Protein AF-0000000077107526 (afdb_homodimer)

Sequence (290 aa):
MGYEWFRAGHIICVVAWMAGMLMLPRLLVYRMEGRDNEGLVQTMDSAIIRLRKIILTPMLILTWVFGFSLAHLNWDFFSSQPWFWVKIVAVILLSGSHGYFIGLHKKEMAGTLSMSSKKLRLLNEVPFMLAIIAIIMVVVEPFSNMGYEWFRAGHIICVVAWMAGMLMLPRLLVYRMEGRDNEGLVQTMDSAIIRLRKIILTPMLILTWVFGFSLAHLNWDFFSSQPWFWVKIVAVILLSGSHGYFIGLHKKEMAGTLSMSSKKLRLLNEVPFMLAIIAIIMVVVEPFSN

Solvent-accessible surface area (backbone atoms only — not comparable to full-atom val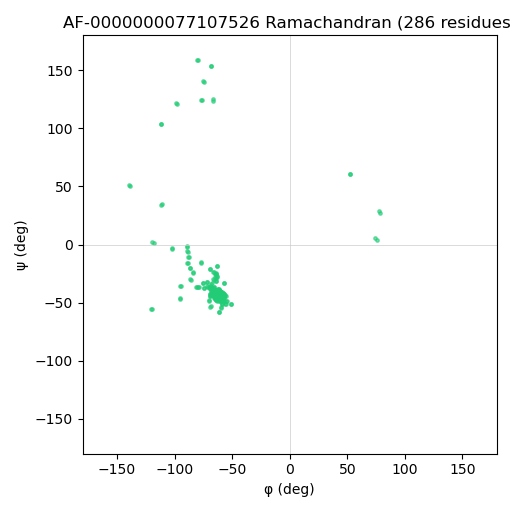ues): 14887 Å² total; per-residue (Å²): 113,70,64,36,51,42,51,29,53,22,51,51,25,43,44,52,22,49,23,37,62,57,44,48,50,55,45,50,41,53,29,64,77,29,65,89,36,66,69,38,33,53,51,35,51,52,50,50,54,47,43,40,66,70,38,30,51,52,22,49,53,47,24,50,52,31,45,50,52,55,42,63,77,43,37,76,62,45,74,70,30,62,26,49,53,54,25,49,51,30,52,51,52,41,53,48,49,55,55,51,54,55,48,51,50,54,32,48,76,70,71,66,58,83,76,53,62,68,61,48,58,61,55,47,49,49,58,57,52,33,47,48,52,28,44,41,22,74,53,54,36,53,83,62,127,115,69,64,35,51,41,51,32,52,22,51,52,25,45,45,51,22,48,25,37,63,58,44,48,50,53,46,49,40,53,26,63,77,29,65,88,35,65,68,38,33,54,51,35,51,53,50,49,53,48,42,42,66,70,38,30,52,52,23,48,53,48,24,49,54,33,47,50,51,55,43,62,76,42,37,74,61,46,74,71,30,62,26,49,54,55,24,51,53,31,52,52,54,41,53,49,48,54,52,49,54,56,48,50,52,53,33,46,76,70,70,68,58,82,77,52,62,68,60,49,57,60,55,48,49,49,56,58,53,33,47,48,52,29,44,39,22,73,53,54,35,51,84,63,129

Organism: Hirschia baltica (strain ATCC 49814 / DSM 5838 / IFAM 1418) (NCBI:txid582402)

Radius of gyration: 19.79 Å; Cα contacts (8 Å, |Δi|>4): 316; chains: 2; bounding box: 41×54×38 Å

Foldseek 3Di:
DVLVVLVVQLVVLVVQQLVLLLVLLVLVLQLVVCVVPPVSVVVSLVVNVCSVVPTNVVSLVSNVVSVVVNCVVPVVQLVVAPLNVLLVVLSVVLVVSSVVSVVLSVCVVVVNRPDHSVVSVVVSCSNVVSVVSNCCCVPVVPPRD/DVLVVLVVQLVVLVVQQLVLLLVLLVLVLQLVVCVVPPVSVVVSLVVNVCSVVPTNVVSLVSNVVSVVVNCVVPVVQLVVAPLNVLLVVLSVVLVVSSVVSVVLSVCVVVVNRPDHSVVSVVVSCSNVVSVVSNCCCVPVVPPRD

InterPro domains:
  IPR005265 Protoporphyrinogen oxidase HemJ-like [MF_02239] (3-142)
  IPR005265 Protoporphyrinogen oxidase HemJ-like [PF03653] (2-143)
  IPR005265 Protoporphyrinogen oxidase HemJ-like [PIRSF004638] (2-143)
  IPR005265 Protoporphyrinogen oxidase HemJ-like [PTHR40255] (1-143)

Structure (mmCIF, N/CA/C/O backbone):
data_AF-0000000077107526-model_v1
#
loop_
_entity.id
_entity.type
_entity.pdbx_description
1 polymer 'Protoporphyrinogen IX oxidase'
#
loop_
_atom_site.group_PDB
_atom_site.id
_atom_site.type_symbol
_atom_site.label_atom_id
_atom_site.label_alt_id
_atom_site.label_comp_id
_atom_site.label_asym_id
_atom_site.label_entity_id
_atom_site.label_seq_id
_atom_site.pdbx_PDB_ins_code
_atom_site.Cartn_x
_atom_site.Cartn_y
_atom_site.Cartn_z
_atom_site.occupancy
_atom_site.B_iso_or_equiv
_atom_site.auth_seq_id
_atom_site.auth_comp_id
_atom_site.auth_asym_id
_atom_site.auth_atom_id
_atom_site.pdbx_PDB_model_num
ATOM 1 N N . MET A 1 1 ? -2.807 -26.922 1.114 1 70.25 1 MET A N 1
ATOM 2 C CA . MET A 1 1 ? -3.689 -25.984 1.798 1 70.25 1 MET A CA 1
ATOM 3 C C . MET A 1 1 ? -2.893 -25.047 2.699 1 70.25 1 MET A C 1
ATOM 5 O O . MET A 1 1 ? -3.02 -23.828 2.596 1 70.25 1 MET A O 1
ATOM 9 N N . GLY A 1 2 ? -1.894 -25.578 3.268 1 85.69 2 GLY A N 1
ATOM 10 C CA . GLY A 1 2 ? -1.084 -24.766 4.164 1 85.69 2 GLY A CA 1
ATOM 11 C C . GLY A 1 2 ? -0.234 -23.734 3.439 1 85.69 2 GLY A C 1
ATOM 12 O O . GLY A 1 2 ? -0.167 -22.578 3.85 1 85.69 2 GLY A O 1
ATOM 13 N N . TYR A 1 3 ? 0.191 -24.078 2.266 1 94.69 3 TYR A N 1
ATOM 14 C CA . TYR A 1 3 ? 1.085 -23.219 1.505 1 94.69 3 TYR A CA 1
ATOM 15 C C . TYR A 1 3 ? 0.362 -21.953 1.043 1 94.69 3 TYR A C 1
ATOM 17 O O . TYR A 1 3 ? 0.896 -20.844 1.153 1 94.69 3 TYR A O 1
ATOM 25 N N . GLU A 1 4 ? -0.83 -22.094 0.587 1 96.56 4 GLU A N 1
ATOM 26 C CA . GLU A 1 4 ? -1.59 -20.969 0.049 1 96.56 4 GLU A CA 1
ATOM 27 C C . GLU A 1 4 ? -1.957 -19.984 1.146 1 96.56 4 GLU A C 1
ATOM 29 O O . GLU A 1 4 ? -2.037 -18.766 0.899 1 96.56 4 GLU A O 1
ATOM 34 N N . TRP A 1 5 ? -2.186 -20.531 2.291 1 97.06 5 TRP A N 1
ATOM 35 C CA . TRP A 1 5 ? -2.484 -19.641 3.41 1 97.06 5 TRP A CA 1
ATOM 36 C C . TRP A 1 5 ? -1.256 -18.828 3.803 1 97.06 5 TRP A C 1
ATOM 38 O O . TRP A 1 5 ? -1.367 -17.641 4.141 1 97.06 5 TRP A O 1
ATOM 48 N N . PHE A 1 6 ? -0.076 -19.438 3.785 1 97.88 6 PHE A N 1
ATOM 49 C CA . PHE A 1 6 ? 1.159 -18.703 4.031 1 97.88 6 PHE A CA 1
ATOM 50 C C . PHE A 1 6 ? 1.391 -17.656 2.943 1 97.88 6 PHE A C 1
ATOM 52 O O . PHE A 1 6 ? 1.828 -16.531 3.232 1 97.88 6 PHE A O 1
ATOM 59 N N . ARG A 1 7 ? 1.103 -18.047 1.754 1 98.56 7 ARG A N 1
ATOM 60 C CA . ARG A 1 7 ? 1.256 -17.125 0.637 1 98.56 7 ARG A CA 1
ATOM 61 C C . ARG A 1 7 ? 0.312 -15.93 0.779 1 98.56 7 ARG A C 1
ATOM 63 O O . ARG A 1 7 ? 0.711 -14.789 0.561 1 98.56 7 ARG A O 1
ATOM 70 N N . ALA A 1 8 ? -0.921 -16.203 1.152 1 98.69 8 ALA A N 1
ATOM 71 C CA . ALA A 1 8 ? -1.874 -15.125 1.385 1 98.69 8 ALA A CA 1
ATOM 72 C C . ALA A 1 8 ? -1.399 -14.203 2.508 1 98.69 8 ALA A C 1
ATOM 74 O O . ALA A 1 8 ? -1.446 -12.977 2.379 1 98.69 8 ALA A O 1
ATOM 75 N N . GLY A 1 9 ? -0.993 -14.844 3.627 1 98.75 9 GLY A N 1
ATOM 76 C CA . GLY A 1 9 ? -0.457 -14.055 4.723 1 98.75 9 GLY A CA 1
ATOM 77 C C . GLY A 1 9 ? 0.709 -13.172 4.312 1 98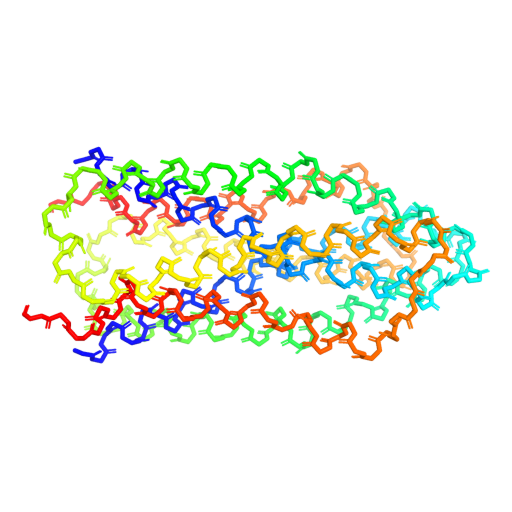.75 9 GLY A C 1
ATOM 78 O O . GLY A 1 9 ? 0.777 -12.008 4.695 1 98.75 9 GLY A O 1
ATOM 79 N N . HIS A 1 10 ? 1.643 -13.742 3.521 1 98.88 10 HIS A N 1
ATOM 80 C CA . HIS A 1 10 ? 2.791 -12.992 3.02 1 98.88 10 HIS A CA 1
ATOM 81 C C . HIS A 1 10 ? 2.348 -11.789 2.201 1 98.88 10 HIS A C 1
ATOM 83 O O . HIS A 1 10 ? 2.828 -10.672 2.422 1 98.88 10 HIS A O 1
ATOM 89 N N . ILE A 1 11 ? 1.431 -11.922 1.306 1 98.94 11 ILE A N 1
ATOM 90 C CA . ILE A 1 11 ? 0.983 -10.859 0.406 1 98.94 11 ILE A CA 1
ATOM 91 C C . ILE A 1 11 ? 0.269 -9.773 1.204 1 98.94 11 ILE A C 1
ATOM 93 O O . ILE A 1 11 ? 0.476 -8.578 0.962 1 98.94 11 ILE A O 1
ATOM 97 N N . ILE A 1 12 ? -0.534 -10.172 2.164 1 98.88 12 ILE A N 1
ATOM 98 C CA . ILE A 1 12 ? -1.232 -9.219 3.016 1 98.88 12 ILE A CA 1
ATOM 99 C C . ILE A 1 12 ? -0.218 -8.344 3.75 1 98.88 12 ILE A C 1
ATOM 101 O O . ILE A 1 12 ? -0.346 -7.121 3.771 1 98.88 12 ILE A O 1
ATOM 105 N N . CYS A 1 13 ? 0.784 -8.969 4.328 1 98.88 13 CYS A N 1
ATOM 106 C CA . CYS A 1 13 ? 1.812 -8.234 5.055 1 98.88 13 CYS A CA 1
ATOM 107 C C . CYS A 1 13 ? 2.6 -7.328 4.117 1 98.88 13 CYS A C 1
ATOM 109 O O . CYS A 1 13 ? 2.934 -6.199 4.477 1 98.88 13 CYS A O 1
ATOM 111 N N . VAL A 1 14 ? 2.891 -7.801 2.92 1 98.88 14 VAL A N 1
ATOM 112 C CA . VAL A 1 14 ? 3.643 -7.012 1.948 1 98.88 14 VAL A CA 1
ATOM 113 C C . VAL A 1 14 ? 2.834 -5.785 1.542 1 98.88 14 VAL A C 1
ATOM 115 O O . VAL A 1 14 ? 3.383 -4.688 1.409 1 98.88 14 VAL A O 1
ATOM 118 N N . VAL A 1 15 ? 1.557 -5.918 1.34 1 98.81 15 VAL A N 1
ATOM 119 C CA . VAL A 1 15 ? 0.709 -4.797 0.943 1 98.81 15 VAL A CA 1
ATOM 120 C C . VAL A 1 15 ? 0.711 -3.734 2.039 1 98.81 15 VAL A C 1
ATOM 122 O O . VAL A 1 15 ? 0.861 -2.543 1.756 1 98.81 15 VAL A O 1
ATOM 125 N N . ALA A 1 16 ? 0.564 -4.184 3.266 1 98.62 16 ALA A N 1
ATOM 126 C CA . ALA A 1 16 ? 0.587 -3.246 4.383 1 98.62 16 ALA A CA 1
ATOM 127 C C . ALA A 1 16 ? 1.953 -2.578 4.512 1 98.62 16 ALA A C 1
ATOM 129 O O . ALA A 1 16 ? 2.041 -1.365 4.723 1 98.62 16 ALA A O 1
ATOM 130 N N . TRP A 1 17 ? 2.967 -3.377 4.395 1 98.81 17 TRP A N 1
ATOM 131 C CA . TRP A 1 17 ? 4.328 -2.854 4.473 1 98.81 17 TRP A CA 1
ATOM 132 C C . TRP A 1 17 ? 4.582 -1.829 3.371 1 98.81 17 TRP A C 1
ATOM 134 O O . TRP A 1 17 ? 5.145 -0.762 3.627 1 98.81 17 TRP A O 1
ATOM 144 N N . MET A 1 18 ? 4.152 -2.057 2.201 1 98.75 18 MET A N 1
ATOM 145 C CA . MET A 1 18 ? 4.348 -1.147 1.075 1 98.75 18 MET A CA 1
ATOM 146 C C . MET A 1 18 ? 3.572 0.149 1.284 1 98.75 18 MET A C 1
ATOM 148 O O . MET A 1 18 ? 4.043 1.226 0.91 1 98.75 18 MET A O 1
ATOM 152 N N . ALA A 1 19 ? 2.379 -0.001 1.83 1 98.06 19 ALA A N 1
ATOM 153 C CA . ALA A 1 19 ? 1.619 1.208 2.135 1 98.06 19 ALA A CA 1
ATOM 154 C C . ALA A 1 19 ? 2.402 2.127 3.068 1 98.06 19 ALA A C 1
ATOM 156 O O . ALA A 1 19 ? 2.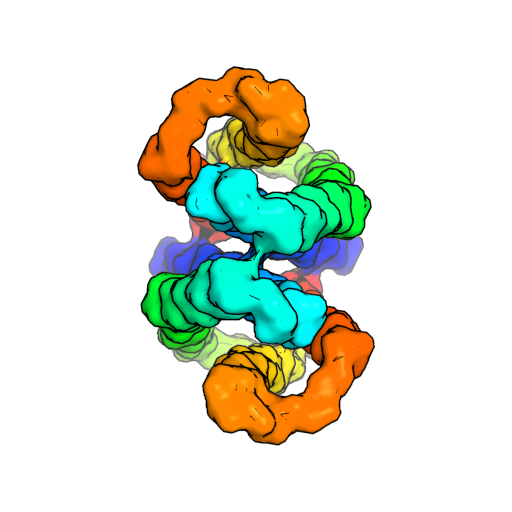469 3.338 2.846 1 98.06 19 ALA A O 1
ATOM 157 N N . GLY A 1 20 ? 2.971 1.526 4.047 1 98.06 20 GLY A N 1
ATOM 158 C CA . GLY A 1 20 ? 3.791 2.305 4.961 1 98.06 20 GLY A CA 1
ATOM 159 C C . GLY A 1 20 ? 5.031 2.881 4.305 1 98.06 20 GLY A C 1
ATOM 160 O O . GLY A 1 20 ? 5.395 4.031 4.555 1 98.06 20 GLY A O 1
ATOM 161 N N . MET A 1 21 ? 5.66 2.121 3.529 1 98.5 21 MET A N 1
ATOM 162 C CA . MET A 1 21 ? 6.906 2.529 2.883 1 98.5 21 MET A CA 1
ATOM 163 C C . MET A 1 21 ? 6.668 3.695 1.928 1 98.5 21 MET A C 1
ATOM 165 O O . MET A 1 21 ? 7.539 4.547 1.75 1 98.5 21 MET A O 1
ATOM 169 N N . LEU A 1 22 ? 5.516 3.711 1.363 1 97.5 22 LEU A N 1
ATOM 170 C CA . LEU A 1 22 ? 5.219 4.785 0.422 1 97.5 22 LEU A CA 1
ATOM 171 C C . LEU A 1 22 ? 4.734 6.031 1.156 1 97.5 22 LEU A C 1
ATOM 173 O O . LEU A 1 22 ? 4.906 7.152 0.666 1 97.5 22 LEU A O 1
ATOM 177 N N . MET A 1 23 ? 4.23 5.789 2.316 1 97.62 23 MET A N 1
ATOM 178 C CA . MET A 1 23 ? 3.73 6.902 3.115 1 97.62 23 MET A CA 1
ATOM 179 C C . MET A 1 23 ? 4.875 7.605 3.842 1 97.62 23 MET A C 1
ATOM 181 O O . MET A 1 23 ? 4.895 8.836 3.934 1 97.62 23 MET A O 1
ATOM 185 N N . LEU A 1 24 ? 5.812 6.949 4.285 1 98.25 24 LEU A N 1
ATOM 186 C CA . LEU A 1 24 ? 6.855 7.457 5.176 1 98.25 24 LEU A CA 1
ATOM 187 C C . LEU A 1 24 ? 7.609 8.609 4.523 1 98.25 24 LEU A C 1
ATOM 189 O O . LEU A 1 24 ? 7.688 9.703 5.09 1 98.25 24 LEU A O 1
ATOM 193 N N . PRO A 1 25 ? 8.148 8.461 3.354 1 97.44 25 PRO A N 1
ATOM 194 C CA . PRO A 1 25 ? 8.898 9.578 2.777 1 97.44 25 PRO A CA 1
ATOM 195 C C . PRO A 1 25 ? 8.023 10.797 2.498 1 97.44 25 PRO A C 1
ATOM 197 O O . PRO A 1 25 ? 8.5 11.93 2.561 1 97.44 25 PRO A O 1
ATOM 200 N N . ARG A 1 26 ? 6.812 10.625 2.244 1 97.31 26 ARG A N 1
ATOM 201 C CA . ARG A 1 26 ? 5.906 11.734 1.998 1 97.31 26 ARG A CA 1
ATOM 202 C C . ARG A 1 26 ? 5.664 12.539 3.271 1 97.31 26 ARG A C 1
ATOM 204 O O . ARG A 1 26 ? 5.664 13.773 3.244 1 97.31 26 ARG A O 1
ATOM 211 N N . LEU A 1 27 ? 5.457 11.844 4.336 1 98.25 27 LEU A N 1
ATOM 212 C CA . LEU A 1 27 ? 5.305 12.523 5.617 1 98.25 27 LEU A CA 1
ATOM 213 C C . LEU A 1 27 ? 6.566 13.305 5.977 1 98.25 27 LEU A C 1
ATOM 215 O O . LEU A 1 27 ? 6.484 14.422 6.5 1 98.25 27 LEU A O 1
ATOM 219 N N . LEU A 1 28 ? 7.664 12.68 5.66 1 98.31 28 LEU A N 1
ATOM 220 C CA . LEU A 1 28 ? 8.938 13.336 5.941 1 98.31 28 LEU A CA 1
ATOM 221 C C . LEU A 1 28 ? 9.086 14.609 5.109 1 98.31 28 LEU A C 1
ATOM 223 O O . LEU A 1 28 ? 9.578 15.625 5.605 1 98.31 28 LEU A O 1
ATOM 227 N N . VAL A 1 29 ? 8.703 14.586 3.863 1 97.94 29 VAL A N 1
ATOM 228 C CA . VAL A 1 29 ? 8.758 15.758 2.994 1 97.94 29 VAL A CA 1
ATOM 229 C C . VAL A 1 29 ? 7.883 16.875 3.57 1 97.94 29 VAL A C 1
ATOM 231 O O . VAL A 1 29 ? 8.305 18.031 3.621 1 97.94 29 VAL A O 1
ATOM 234 N N . TYR A 1 30 ? 6.652 16.469 4.008 1 97.88 30 TYR A N 1
ATOM 235 C CA . TYR A 1 30 ? 5.766 17.469 4.598 1 97.88 30 TYR A CA 1
ATOM 236 C C . TYR A 1 30 ? 6.391 18.094 5.84 1 97.88 30 TYR A C 1
ATOM 238 O O . TYR A 1 30 ? 6.297 19.297 6.055 1 97.88 30 TYR A O 1
ATOM 246 N N . ARG A 1 31 ? 6.977 17.25 6.594 1 97.94 31 ARG A N 1
ATOM 247 C CA . ARG A 1 31 ? 7.645 17.703 7.805 1 97.94 31 ARG A CA 1
ATOM 248 C C . ARG A 1 31 ? 8.758 18.703 7.473 1 97.94 31 ARG A C 1
ATOM 250 O O . ARG A 1 31 ? 8.867 19.75 8.102 1 97.94 31 ARG A O 1
ATOM 257 N N . MET A 1 32 ? 9.547 18.406 6.539 1 97.31 32 MET A N 1
ATOM 258 C CA . MET A 1 32 ? 10.688 19.219 6.129 1 97.31 32 MET A CA 1
ATOM 259 C C . MET A 1 32 ? 10.227 20.562 5.555 1 97.31 32 MET A C 1
ATOM 261 O O . MET A 1 32 ? 10.797 21.609 5.871 1 97.31 32 MET A O 1
ATOM 265 N N . GLU A 1 33 ? 9.234 20.484 4.766 1 97.12 33 GLU A N 1
ATOM 266 C CA . GLU A 1 33 ? 8.766 21.688 4.082 1 97.12 33 GLU A CA 1
ATOM 267 C C . GLU A 1 33 ? 7.961 22.578 5.023 1 97.12 33 GLU A C 1
ATOM 269 O O . GLU A 1 33 ? 7.746 23.766 4.738 1 97.12 33 GLU A O 1
ATOM 274 N N . GLY A 1 34 ? 7.547 22.016 6.145 1 96.56 34 GLY A N 1
ATOM 275 C CA . GLY A 1 34 ? 6.777 22.766 7.129 1 96.56 34 GLY A CA 1
ATOM 276 C C . GLY A 1 34 ? 7.547 23.031 8.406 1 96.56 34 GLY A C 1
ATOM 277 O O . GLY A 1 34 ? 6.949 23.172 9.477 1 96.56 34 GLY A O 1
ATOM 278 N N . ARG A 1 35 ? 8.781 23.234 8.359 1 95.75 35 ARG A N 1
ATOM 279 C CA . ARG A 1 35 ? 9.664 23.328 9.523 1 95.75 35 ARG A CA 1
ATOM 280 C C . ARG A 1 35 ? 9.312 24.547 10.367 1 95.75 35 ARG A C 1
ATOM 282 O O . ARG A 1 35 ? 9.484 24.531 11.594 1 95.75 35 ARG A O 1
ATOM 289 N N . ASP A 1 36 ? 8.75 25.5 9.758 1 96 36 ASP A N 1
ATOM 290 C CA . ASP A 1 36 ? 8.461 26.75 10.469 1 96 36 ASP A CA 1
ATOM 291 C C . ASP A 1 36 ? 7.09 26.703 11.133 1 96 36 ASP A C 1
ATOM 293 O O . ASP A 1 36 ? 6.699 27.641 11.836 1 96 36 ASP A O 1
ATOM 297 N N . ASN A 1 37 ? 6.402 25.641 10.961 1 97.81 37 ASN A N 1
ATOM 298 C CA . ASN A 1 37 ? 5.094 25.422 11.562 1 97.81 37 ASN A CA 1
ATOM 299 C C . ASN A 1 37 ? 5.137 24.328 12.617 1 97.81 37 ASN A C 1
ATOM 301 O O . ASN A 1 37 ? 5.062 23.141 12.289 1 97.81 37 ASN A O 1
ATOM 305 N N . GLU A 1 38 ? 5.117 24.766 13.852 1 96.94 38 GLU A N 1
ATOM 306 C CA . GLU A 1 38 ? 5.32 23.844 14.961 1 96.94 38 GLU A CA 1
ATOM 307 C C . GLU A 1 38 ? 4.223 22.781 15.008 1 96.94 38 GLU A C 1
ATOM 309 O O . GLU A 1 38 ? 4.496 21.609 15.266 1 96.94 38 GLU A O 1
ATOM 314 N N . GLY A 1 39 ? 3.021 23.188 14.766 1 97.31 39 GLY A N 1
ATOM 315 C CA . GLY A 1 39 ? 1.917 22.25 14.758 1 97.31 39 GLY A CA 1
ATOM 316 C C . GLY A 1 39 ? 2.059 21.172 13.703 1 97.31 39 GLY A C 1
ATOM 317 O O . GLY A 1 39 ? 1.787 20 13.953 1 97.31 39 GLY A O 1
ATOM 318 N N . LEU A 1 40 ? 2.463 21.562 12.531 1 98.31 40 LEU A N 1
ATOM 319 C CA . LEU A 1 40 ? 2.678 20.625 11.438 1 98.31 40 LEU A CA 1
ATOM 320 C C . LEU A 1 40 ? 3.814 19.656 11.766 1 98.31 40 LEU A C 1
ATOM 322 O O . LEU A 1 40 ? 3.678 18.453 11.586 1 98.31 40 LEU A O 1
ATOM 326 N N . VAL A 1 41 ? 4.91 20.203 12.297 1 98.25 41 VAL A N 1
ATOM 327 C CA . VAL A 1 41 ? 6.078 19.391 12.633 1 98.25 41 VAL A CA 1
ATOM 328 C C . VAL A 1 41 ? 5.699 18.344 13.672 1 98.25 41 VAL A C 1
ATOM 330 O O . VAL A 1 41 ? 6 17.156 13.5 1 98.25 41 VAL A O 1
ATOM 333 N N . GLN A 1 42 ? 5.023 18.719 14.656 1 98.12 42 GLN A N 1
ATOM 334 C CA . GLN A 1 42 ? 4.633 17.797 15.719 1 98.12 42 GLN A CA 1
ATOM 335 C C . GLN A 1 42 ? 3.689 16.719 15.195 1 98.12 42 GLN A C 1
ATOM 337 O O . GLN A 1 42 ? 3.809 15.555 15.57 1 98.12 42 GLN A O 1
ATOM 342 N N . THR A 1 43 ? 2.756 17.125 14.375 1 98.44 43 THR A N 1
ATOM 343 C CA . THR A 1 43 ? 1.808 16.172 13.805 1 98.44 43 THR A CA 1
ATOM 344 C C . THR A 1 43 ? 2.525 15.156 12.922 1 98.44 43 THR A C 1
ATOM 346 O O . THR A 1 43 ? 2.27 13.953 13.023 1 98.44 43 THR A O 1
ATOM 349 N N . MET A 1 44 ? 3.463 15.625 12.094 1 98.62 44 MET A N 1
ATOM 350 C CA . MET A 1 44 ? 4.199 14.727 11.211 1 98.62 44 MET A CA 1
ATOM 351 C C . MET A 1 44 ? 5.094 13.781 12.016 1 98.62 44 MET A C 1
ATOM 353 O O . MET A 1 44 ? 5.195 12.594 11.695 1 98.62 44 MET A O 1
ATOM 357 N N . ASP A 1 45 ? 5.734 14.289 13.023 1 98.75 45 ASP A N 1
ATOM 358 C CA . ASP A 1 45 ? 6.578 13.438 13.859 1 98.75 45 ASP A CA 1
ATOM 359 C C . ASP A 1 45 ? 5.754 12.336 14.523 1 98.75 45 ASP A C 1
ATOM 361 O O . ASP A 1 45 ? 6.137 11.164 14.492 1 98.75 45 ASP A O 1
ATOM 365 N N . SER A 1 46 ? 4.664 12.75 15.07 1 98.5 46 SER A N 1
ATOM 366 C CA . SER A 1 46 ? 3.793 11.766 15.703 1 98.5 46 SER A CA 1
ATOM 367 C C . SER A 1 46 ? 3.299 10.734 14.703 1 98.5 46 SER A C 1
ATOM 369 O O . SER A 1 46 ? 3.262 9.539 15 1 98.5 46 SER A O 1
ATOM 371 N N . ALA A 1 47 ? 2.91 11.18 13.523 1 98.38 47 ALA A N 1
ATOM 372 C CA . ALA A 1 47 ? 2.428 10.297 12.469 1 98.38 47 ALA A CA 1
ATOM 373 C C . ALA A 1 47 ? 3.5 9.297 12.055 1 98.38 47 ALA A C 1
ATOM 375 O O . ALA A 1 47 ? 3.223 8.102 11.93 1 98.38 47 ALA A O 1
ATOM 376 N N . ILE A 1 48 ? 4.734 9.742 11.883 1 98.75 48 ILE A N 1
ATOM 377 C CA . ILE A 1 48 ? 5.836 8.898 11.422 1 98.75 48 ILE A CA 1
ATOM 378 C C . ILE A 1 48 ? 6.176 7.867 12.492 1 98.75 48 ILE A C 1
ATOM 380 O O . ILE A 1 48 ? 6.387 6.691 12.188 1 98.75 48 ILE A O 1
ATOM 384 N N . ILE A 1 49 ? 6.203 8.281 13.727 1 98.69 49 ILE A N 1
ATOM 385 C CA . ILE A 1 49 ? 6.527 7.383 14.828 1 98.69 49 ILE A CA 1
ATOM 386 C C . ILE A 1 49 ? 5.465 6.293 14.938 1 98.69 49 ILE A C 1
ATOM 388 O O . ILE A 1 49 ? 5.789 5.109 15.078 1 98.69 49 ILE A O 1
ATOM 392 N N . ARG A 1 50 ? 4.207 6.672 14.852 1 97.88 50 ARG A N 1
ATOM 393 C CA . ARG A 1 50 ? 3.121 5.699 14.906 1 97.88 50 ARG A CA 1
ATOM 394 C C . ARG A 1 50 ? 3.166 4.754 13.719 1 97.88 50 ARG A C 1
ATOM 396 O O . ARG A 1 50 ? 2.977 3.543 13.867 1 97.88 50 ARG A O 1
ATOM 403 N N . LEU A 1 51 ? 3.359 5.301 12.547 1 98.12 51 LEU A N 1
ATOM 404 C CA . LEU A 1 51 ? 3.477 4.496 11.336 1 98.12 51 LEU A CA 1
ATOM 405 C C . LEU A 1 51 ? 4.566 3.441 11.492 1 98.12 51 LEU A C 1
ATOM 407 O O . LEU A 1 51 ? 4.352 2.271 11.164 1 98.12 51 LEU A O 1
ATOM 411 N N . ARG A 1 52 ? 5.766 3.844 11.961 1 98.38 52 ARG A N 1
ATOM 412 C CA . ARG A 1 52 ? 6.902 2.947 12.148 1 98.38 52 ARG A CA 1
ATOM 413 C C . ARG A 1 52 ? 6.559 1.818 13.109 1 98.38 52 ARG A C 1
ATOM 415 O O . ARG A 1 52 ? 6.773 0.645 12.805 1 98.38 52 ARG A O 1
ATOM 422 N N . LYS A 1 53 ? 5.922 2.121 14.188 1 98.38 53 LYS A N 1
ATOM 423 C CA . LYS A 1 53 ? 5.688 1.185 15.281 1 98.38 53 LYS A CA 1
ATOM 424 C C . LYS A 1 53 ? 4.523 0.248 14.961 1 98.38 53 LYS A C 1
ATOM 426 O O . LYS A 1 53 ? 4.551 -0.929 15.328 1 98.38 53 LYS A O 1
ATOM 431 N N . ILE A 1 54 ? 3.518 0.707 14.312 1 96.88 54 ILE A N 1
ATOM 432 C CA . ILE A 1 54 ? 2.273 -0.041 14.172 1 96.88 54 ILE A CA 1
ATOM 433 C C . ILE A 1 54 ? 2.281 -0.811 12.852 1 96.88 54 ILE A C 1
ATOM 435 O O . ILE A 1 54 ? 1.787 -1.938 12.781 1 96.88 54 ILE A O 1
ATOM 439 N N . ILE A 1 55 ? 2.896 -0.157 11.844 1 97.75 55 ILE A N 1
ATOM 440 C CA . ILE A 1 55 ? 2.709 -0.777 10.531 1 97.75 55 ILE A CA 1
ATOM 441 C C . ILE A 1 55 ? 4.062 -1.171 9.945 1 97.75 55 ILE A C 1
ATOM 443 O O . ILE A 1 55 ? 4.332 -2.355 9.734 1 97.75 55 ILE A O 1
ATOM 447 N N . LEU A 1 56 ? 4.996 -0.275 9.812 1 98.56 56 LEU A N 1
ATOM 448 C CA . LEU A 1 56 ? 6.207 -0.497 9.031 1 98.56 56 LEU A CA 1
ATOM 449 C C . LEU A 1 56 ? 7.016 -1.659 9.602 1 98.56 56 LEU A C 1
ATOM 451 O O . LEU A 1 56 ? 7.219 -2.67 8.922 1 98.56 56 LEU A O 1
ATOM 455 N N . THR A 1 57 ? 7.398 -1.559 10.867 1 98.62 57 THR A N 1
ATOM 456 C CA . THR A 1 57 ? 8.328 -2.527 11.438 1 98.62 57 THR A CA 1
ATOM 457 C C . THR A 1 57 ? 7.66 -3.887 11.602 1 98.62 57 THR A C 1
ATOM 459 O O . THR A 1 57 ? 8.188 -4.906 11.148 1 98.62 57 THR A O 1
ATOM 462 N N . PRO A 1 58 ? 6.477 -3.973 12.172 1 98.81 58 PRO A N 1
ATOM 463 C CA . PRO A 1 58 ? 5.863 -5.297 12.32 1 98.81 58 PRO A CA 1
ATOM 464 C C . PRO A 1 58 ? 5.594 -5.977 10.984 1 98.81 58 PRO A C 1
ATOM 466 O O . PRO A 1 58 ? 5.77 -7.191 10.852 1 98.81 58 PRO A O 1
ATOM 469 N N . MET A 1 59 ? 5.195 -5.246 10.016 1 98.81 59 MET A N 1
ATOM 470 C CA . MET A 1 59 ? 4.852 -5.871 8.742 1 98.81 59 MET A CA 1
ATOM 471 C C . MET A 1 59 ? 6.105 -6.281 7.98 1 98.81 59 MET A C 1
ATOM 473 O O . MET A 1 59 ? 6.102 -7.277 7.254 1 98.81 59 MET A O 1
ATOM 477 N N . LEU A 1 60 ? 7.199 -5.48 8.133 1 98.88 60 LEU A N 1
ATOM 478 C CA . LEU A 1 60 ? 8.477 -5.941 7.594 1 98.88 60 LEU A CA 1
ATOM 479 C C . LEU A 1 60 ? 8.836 -7.312 8.148 1 98.88 60 LEU A C 1
ATOM 481 O O . LEU A 1 60 ? 9.164 -8.227 7.395 1 98.88 60 LEU A O 1
ATOM 485 N N . ILE A 1 61 ? 8.781 -7.422 9.438 1 98.88 61 ILE A N 1
ATOM 486 C CA . ILE A 1 61 ? 9.148 -8.656 10.117 1 98.88 61 ILE A CA 1
ATOM 487 C C . ILE A 1 61 ? 8.258 -9.797 9.633 1 98.88 61 ILE A C 1
ATOM 489 O O . ILE A 1 61 ? 8.75 -10.867 9.258 1 98.88 61 ILE A O 1
ATOM 493 N N . LEU A 1 62 ? 6.945 -9.602 9.602 1 98.88 62 LEU A N 1
ATOM 494 C CA . LEU A 1 62 ? 6.012 -10.648 9.219 1 98.88 62 LEU A CA 1
ATOM 495 C C . LEU A 1 62 ? 6.188 -11.023 7.746 1 98.88 62 LEU A C 1
ATOM 497 O O . LEU A 1 62 ? 6.02 -12.18 7.371 1 98.88 62 LEU A O 1
ATOM 501 N N . THR A 1 63 ? 6.48 -10.016 6.887 1 98.88 63 THR A N 1
ATOM 502 C CA . THR A 1 63 ? 6.77 -10.305 5.484 1 98.88 63 THR A CA 1
ATOM 503 C C . THR A 1 63 ? 7.934 -11.281 5.363 1 98.88 63 THR A C 1
ATOM 505 O O . THR A 1 63 ? 7.859 -12.25 4.609 1 98.88 63 THR A O 1
ATOM 508 N N . TRP A 1 64 ? 8.984 -11.039 6.113 1 98.81 64 TRP A N 1
ATOM 509 C CA . TRP A 1 64 ? 10.156 -11.914 6.074 1 98.81 64 TRP A CA 1
ATOM 510 C C . TRP A 1 64 ? 9.836 -13.281 6.652 1 98.81 64 TRP A C 1
ATOM 512 O O . TRP A 1 64 ? 10.25 -14.312 6.105 1 98.81 64 TRP A O 1
ATOM 522 N N . VAL A 1 65 ? 9.117 -13.328 7.777 1 98.75 65 VAL A N 1
ATOM 523 C CA . VAL A 1 65 ? 8.758 -14.594 8.406 1 98.75 65 VAL A CA 1
ATOM 524 C C . VAL A 1 65 ? 7.949 -15.445 7.434 1 98.75 65 VAL A C 1
ATOM 526 O O . VAL A 1 65 ? 8.273 -16.609 7.195 1 98.75 65 VAL A O 1
ATOM 529 N N . PHE A 1 66 ? 6.91 -14.906 6.848 1 98.69 66 PHE A N 1
ATOM 530 C CA . PHE A 1 66 ? 6.098 -15.641 5.887 1 98.69 66 PHE A CA 1
ATOM 531 C C . PHE A 1 66 ? 6.91 -15.992 4.645 1 98.69 66 PHE A C 1
ATOM 533 O O . PHE A 1 66 ? 6.824 -17.109 4.133 1 98.69 66 PHE A O 1
ATOM 540 N N . GLY A 1 67 ? 7.727 -15.016 4.145 1 98.31 67 GLY A N 1
ATOM 541 C CA . GLY A 1 67 ? 8.547 -15.266 2.971 1 98.31 67 GLY A CA 1
ATOM 542 C C . GLY A 1 67 ? 9.539 -16.391 3.168 1 98.31 67 GLY A C 1
ATOM 543 O O . GLY A 1 67 ? 9.664 -17.266 2.309 1 98.31 67 GLY A O 1
ATOM 544 N N . PHE A 1 68 ? 10.195 -16.359 4.27 1 97.94 68 PHE A N 1
ATOM 545 C CA . PHE A 1 68 ? 11.148 -17.422 4.586 1 97.94 68 PHE A CA 1
ATOM 546 C C . PHE A 1 68 ? 10.438 -18.766 4.719 1 97.94 68 PHE A C 1
ATOM 548 O O . PHE A 1 68 ? 10.953 -19.781 4.281 1 97.94 68 PHE A O 1
ATOM 555 N N . SER A 1 69 ? 9.297 -18.766 5.398 1 97.81 69 SER A N 1
ATOM 556 C CA . SER A 1 69 ? 8.516 -20 5.539 1 97.81 69 SER A CA 1
ATOM 557 C C . SER A 1 69 ? 8.141 -20.562 4.18 1 97.81 69 SER A C 1
ATOM 559 O O . SER A 1 69 ? 8.266 -21.766 3.947 1 97.81 69 SER A O 1
ATOM 561 N N . LEU A 1 70 ? 7.754 -19.766 3.275 1 97.94 70 LEU A N 1
ATOM 562 C CA . LEU A 1 70 ? 7.387 -20.203 1.934 1 97.94 70 LEU A CA 1
ATOM 563 C C . LEU A 1 70 ? 8.594 -20.766 1.197 1 97.94 70 LEU A C 1
ATOM 565 O O . LEU A 1 70 ? 8.508 -21.828 0.561 1 97.94 70 LEU A O 1
ATOM 569 N N . ALA A 1 71 ? 9.695 -20.062 1.262 1 97.19 71 ALA A N 1
ATOM 570 C CA . ALA A 1 71 ? 10.922 -20.5 0.609 1 97.19 71 ALA A CA 1
ATOM 571 C C . ALA A 1 71 ? 11.375 -21.844 1.16 1 97.19 71 ALA A C 1
ATOM 573 O O . ALA A 1 71 ? 11.781 -22.734 0.4 1 97.19 71 ALA A O 1
ATOM 574 N N . HIS A 1 72 ? 11.242 -21.953 2.449 1 96.5 72 HIS A N 1
ATOM 575 C CA . HIS A 1 72 ? 11.672 -23.172 3.102 1 96.5 72 HIS A CA 1
ATOM 576 C C . HIS A 1 72 ? 10.812 -24.359 2.678 1 96.5 72 HIS A C 1
ATOM 578 O O . HIS A 1 72 ? 11.32 -25.469 2.475 1 96.5 72 HIS A O 1
ATOM 584 N N . LEU A 1 73 ? 9.547 -24.172 2.559 1 95.44 73 LEU A N 1
ATOM 585 C CA . LEU A 1 73 ? 8.602 -25.234 2.215 1 95.44 73 LEU A CA 1
ATOM 586 C C . LEU A 1 73 ? 8.883 -25.781 0.816 1 95.44 73 LEU A C 1
ATOM 588 O O . LEU A 1 73 ? 8.586 -26.938 0.526 1 95.44 73 LEU A O 1
ATOM 592 N N . ASN A 1 74 ? 9.477 -25.031 -0.069 1 94.81 74 ASN A N 1
ATOM 593 C CA . ASN A 1 74 ? 9.805 -25.453 -1.425 1 94.81 74 ASN A CA 1
ATOM 594 C C . ASN A 1 74 ? 11.188 -24.969 -1.842 1 94.81 74 ASN A C 1
ATOM 596 O O . ASN A 1 74 ? 11.352 -24.375 -2.916 1 94.81 74 ASN A O 1
ATOM 600 N N . TRP A 1 75 ? 12.117 -25.219 -1.034 1 96.44 75 TRP A N 1
ATOM 601 C CA . TRP A 1 75 ? 13.453 -24.641 -1.191 1 96.44 75 TRP A CA 1
ATOM 602 C C . TRP A 1 75 ? 14.102 -25.125 -2.484 1 96.44 75 TRP A C 1
ATOM 604 O O . TRP A 1 75 ? 14.742 -24.344 -3.193 1 96.44 75 TRP A O 1
ATOM 614 N N . ASP A 1 76 ? 14.008 -26.406 -2.842 1 96.06 76 ASP A N 1
ATOM 615 C CA . ASP A 1 76 ? 14.641 -26.953 -4.039 1 96.06 76 ASP A CA 1
ATOM 616 C C . ASP A 1 76 ? 14.156 -26.234 -5.293 1 96.06 76 ASP A C 1
ATOM 618 O O . ASP A 1 76 ? 14.953 -25.922 -6.18 1 96.06 76 ASP A O 1
ATOM 622 N N . PHE A 1 77 ? 12.898 -25.984 -5.301 1 95 77 PHE A N 1
ATOM 623 C CA . PHE A 1 77 ? 12.344 -25.266 -6.441 1 95 77 PHE A CA 1
ATOM 624 C C . PHE A 1 77 ? 12.836 -23.828 -6.469 1 95 77 PHE A C 1
ATOM 626 O O . PHE A 1 77 ? 13.414 -23.375 -7.461 1 95 77 PHE A O 1
ATOM 633 N N . PHE A 1 78 ? 12.688 -23.109 -5.426 1 96.19 78 PHE A N 1
ATOM 634 C CA . PHE A 1 78 ? 12.992 -21.688 -5.383 1 96.19 78 PHE A CA 1
ATOM 635 C C . PHE A 1 78 ? 14.484 -21.438 -5.582 1 96.19 78 PHE A C 1
ATOM 637 O O . PHE A 1 78 ? 14.875 -20.531 -6.32 1 96.19 78 PHE A O 1
ATOM 644 N N . SER A 1 79 ? 15.281 -22.234 -4.957 1 96.38 79 SER A N 1
ATOM 645 C CA . SER A 1 79 ? 16.719 -22.016 -5.012 1 96.38 79 SER A CA 1
ATOM 646 C C . SER A 1 79 ? 17.266 -22.234 -6.422 1 96.38 79 SER A C 1
ATOM 648 O O . SER A 1 79 ? 18.344 -21.734 -6.762 1 96.38 79 SER A O 1
ATOM 650 N N . SER A 1 80 ? 16.578 -22.984 -7.199 1 96.5 80 SER A N 1
ATOM 651 C CA . SER A 1 80 ? 17.047 -23.281 -8.547 1 96.5 80 SER A CA 1
ATOM 652 C C . SER A 1 80 ? 16.578 -22.234 -9.547 1 96.5 80 SER A C 1
ATOM 654 O O . SER A 1 80 ? 16.984 -22.25 -10.711 1 96.5 80 SER A O 1
ATOM 656 N N . GLN A 1 81 ? 15.734 -21.312 -9.086 1 96.88 81 GLN A N 1
ATOM 657 C CA . GLN A 1 81 ? 15.133 -20.328 -9.984 1 96.88 81 GLN A CA 1
ATOM 658 C C . GLN A 1 81 ? 15.883 -19 -9.93 1 96.88 81 GLN A C 1
ATOM 660 O O . GLN A 1 81 ? 15.953 -18.359 -8.875 1 96.88 81 GLN A O 1
ATOM 665 N N . PRO A 1 82 ? 16.406 -18.5 -11.031 1 97.44 82 P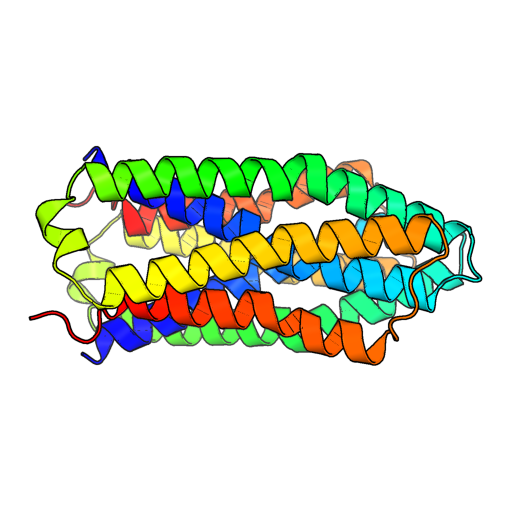RO A N 1
ATOM 666 C CA . PRO A 1 82 ? 17.094 -17.203 -11.023 1 97.44 82 PRO A CA 1
ATOM 667 C C . PRO A 1 82 ? 16.188 -16.047 -10.586 1 97.44 82 PRO A C 1
ATOM 669 O O . PRO A 1 82 ? 16.641 -15.133 -9.906 1 97.44 82 PRO A O 1
ATOM 672 N N . TRP A 1 83 ? 14.891 -16.062 -11.062 1 97.94 83 TRP A N 1
ATOM 673 C CA . TRP A 1 83 ? 13.977 -14.984 -10.703 1 97.94 83 TRP A CA 1
ATOM 674 C C . TRP A 1 83 ? 13.844 -14.859 -9.188 1 97.94 83 TRP A C 1
ATOM 676 O O . TRP A 1 83 ? 13.594 -13.773 -8.664 1 97.94 83 TRP A O 1
ATOM 686 N N . PHE A 1 84 ? 13.93 -15.969 -8.492 1 98.38 84 PHE A N 1
ATOM 687 C CA . PHE A 1 84 ? 13.828 -15.977 -7.039 1 98.38 84 PHE A CA 1
ATOM 688 C C . PHE A 1 84 ? 14.938 -15.148 -6.41 1 98.38 84 PHE A C 1
ATOM 690 O O . PHE A 1 84 ? 14.695 -14.344 -5.512 1 98.38 84 PHE A O 1
ATOM 697 N N . TRP A 1 85 ? 16.109 -15.219 -6.863 1 98.38 85 TRP A N 1
ATOM 698 C CA . TRP A 1 85 ? 17.266 -14.516 -6.301 1 98.38 85 TRP A CA 1
ATOM 699 C C . TRP A 1 85 ? 17.219 -13.031 -6.648 1 98.38 85 TRP A C 1
ATOM 701 O O . TRP A 1 85 ? 17.625 -12.188 -5.852 1 98.38 85 TRP A O 1
ATOM 711 N N . VAL A 1 86 ? 16.781 -12.742 -7.82 1 98.5 86 VAL A N 1
ATOM 712 C CA . VAL A 1 86 ? 16.578 -11.336 -8.164 1 98.5 86 VAL A CA 1
ATOM 713 C C . VAL A 1 86 ? 15.555 -10.719 -7.211 1 98.5 86 VAL A C 1
ATOM 715 O O . VAL A 1 86 ? 15.75 -9.602 -6.719 1 98.5 86 VAL A O 1
ATOM 718 N N . LYS A 1 87 ? 14.516 -11.484 -6.977 1 98.69 87 LYS A N 1
ATOM 719 C CA . LYS A 1 87 ? 13.516 -11.008 -6.027 1 98.69 87 LYS A CA 1
ATOM 720 C C . LYS A 1 87 ? 14.125 -10.797 -4.645 1 98.69 87 LYS A C 1
ATOM 722 O O . LYS A 1 87 ? 13.859 -9.781 -3.992 1 98.69 87 LYS A O 1
ATOM 727 N N . ILE A 1 88 ? 14.891 -11.672 -4.199 1 98.62 88 ILE A N 1
ATOM 728 C CA . ILE A 1 88 ? 15.5 -11.578 -2.875 1 98.62 88 ILE A CA 1
ATOM 729 C C . ILE A 1 88 ? 16.391 -10.344 -2.799 1 98.62 88 ILE A C 1
ATOM 731 O O . ILE A 1 88 ? 16.375 -9.625 -1.796 1 98.62 88 ILE A O 1
ATOM 735 N N . VAL A 1 89 ? 17.141 -10.078 -3.797 1 98.81 89 VAL A N 1
ATOM 736 C CA . VAL A 1 89 ? 17.969 -8.875 -3.832 1 98.81 89 VAL A CA 1
ATOM 737 C C . VAL A 1 89 ? 17.078 -7.633 -3.736 1 98.81 89 VAL A C 1
ATOM 739 O O . VAL A 1 89 ? 17.391 -6.707 -2.98 1 98.81 89 VAL A O 1
ATOM 742 N N . ALA A 1 90 ? 16 -7.598 -4.492 1 98.81 90 ALA A N 1
ATOM 743 C CA . ALA A 1 90 ? 15.086 -6.465 -4.449 1 98.81 90 ALA A CA 1
ATOM 744 C C . ALA A 1 90 ? 14.508 -6.273 -3.049 1 98.81 90 ALA A C 1
ATOM 746 O O . ALA A 1 90 ? 14.414 -5.148 -2.559 1 98.81 90 ALA A O 1
ATOM 747 N N . VAL A 1 91 ? 14.141 -7.379 -2.404 1 98.81 91 VAL A N 1
ATOM 748 C CA . VAL A 1 91 ? 13.539 -7.32 -1.077 1 98.81 91 VAL A CA 1
ATOM 749 C C . VAL A 1 91 ? 14.57 -6.855 -0.057 1 98.81 91 VAL A C 1
ATOM 751 O O . VAL A 1 91 ? 14.25 -6.117 0.876 1 98.81 91 VAL A O 1
ATOM 754 N N . ILE A 1 92 ? 15.812 -7.25 -0.194 1 98.81 92 ILE A N 1
ATOM 755 C CA . ILE A 1 92 ? 16.875 -6.801 0.695 1 98.81 92 ILE A CA 1
ATOM 756 C C . ILE A 1 92 ? 17.094 -5.297 0.525 1 98.81 92 ILE A C 1
ATOM 758 O O . ILE A 1 92 ? 17.203 -4.566 1.511 1 98.81 92 ILE A O 1
ATOM 762 N N . LEU A 1 93 ? 17.141 -4.855 -0.703 1 98.81 93 LEU A N 1
ATOM 763 C CA . LEU A 1 93 ? 17.281 -3.428 -0.965 1 98.81 93 LEU A CA 1
ATOM 764 C C . LEU A 1 93 ? 16.094 -2.648 -0.43 1 98.81 93 LEU A C 1
ATOM 766 O O . LEU A 1 93 ? 16.25 -1.555 0.115 1 98.81 93 LEU A O 1
ATOM 770 N N . LEU A 1 94 ? 14.938 -3.189 -0.584 1 98.81 94 LEU A N 1
ATOM 771 C CA . LEU A 1 94 ? 13.734 -2.57 -0.05 1 98.81 94 LEU A CA 1
ATOM 772 C C . LEU A 1 94 ? 13.789 -2.49 1.472 1 98.81 94 LEU A C 1
ATOM 774 O O . LEU A 1 94 ? 13.406 -1.475 2.061 1 98.81 94 LEU A O 1
ATOM 778 N N . SER A 1 95 ? 14.242 -3.549 2.131 1 98.81 95 SER A N 1
ATOM 779 C CA . SER A 1 95 ? 14.43 -3.547 3.578 1 98.81 95 SER A CA 1
ATOM 780 C C . SER A 1 95 ? 15.453 -2.496 4 1 98.81 95 SER A C 1
ATOM 782 O O . SER A 1 95 ? 15.273 -1.822 5.016 1 98.81 95 SER A O 1
ATOM 784 N N . GLY A 1 96 ? 16.484 -2.385 3.207 1 98.56 96 GLY A N 1
ATOM 785 C CA . GLY A 1 96 ? 17.453 -1.333 3.459 1 98.56 96 GLY A CA 1
ATOM 786 C C . GLY A 1 96 ? 16.875 0.062 3.348 1 98.56 96 GLY A C 1
ATOM 787 O O . GLY A 1 96 ? 17.203 0.945 4.141 1 98.56 96 GLY A O 1
ATOM 788 N N . SER A 1 97 ? 16.031 0.22 2.357 1 98.31 97 SER A N 1
ATOM 789 C CA . SER A 1 97 ? 15.359 1.508 2.203 1 98.31 97 SER A CA 1
ATOM 790 C C . SER A 1 97 ? 14.484 1.823 3.41 1 98.31 97 SER A C 1
ATOM 792 O O . SER A 1 97 ? 14.367 2.982 3.814 1 98.31 97 SER A O 1
ATOM 794 N N . HIS A 1 98 ? 13.812 0.835 3.957 1 98.5 98 HIS A N 1
ATOM 795 C CA . HIS A 1 98 ? 13.055 0.971 5.191 1 98.5 98 HIS A CA 1
ATOM 796 C C . HIS A 1 98 ? 13.898 1.585 6.301 1 98.5 98 HIS A C 1
ATOM 798 O O . HIS A 1 98 ? 13.508 2.586 6.906 1 98.5 98 HIS A O 1
ATOM 804 N N . GLY A 1 99 ? 15.07 1.056 6.551 1 98.38 99 GLY A N 1
ATOM 805 C CA . GLY A 1 99 ? 15.969 1.598 7.555 1 98.38 99 GLY A CA 1
ATOM 806 C C . GLY A 1 99 ? 16.5 2.971 7.195 1 98.38 99 GLY A C 1
ATOM 807 O O . GLY A 1 99 ? 16.656 3.832 8.062 1 98.38 99 GLY A O 1
ATOM 808 N N . TYR A 1 100 ? 16.75 3.133 5.941 1 98.44 100 TYR A N 1
ATOM 809 C CA . TYR A 1 100 ? 17.297 4.398 5.453 1 98.44 100 TYR A CA 1
ATOM 810 C C . TYR A 1 100 ? 16.328 5.547 5.734 1 98.44 100 TYR A C 1
ATOM 812 O O . TYR A 1 100 ? 16.734 6.582 6.273 1 98.44 100 TYR A O 1
ATOM 820 N N . PHE A 1 101 ? 15.07 5.422 5.465 1 98.25 101 PHE A N 1
ATOM 821 C CA . PHE A 1 101 ? 14.094 6.488 5.633 1 98.25 101 PHE A CA 1
ATOM 822 C C . PHE A 1 101 ? 13.82 6.75 7.109 1 98.25 101 PHE A C 1
ATOM 824 O O . PHE A 1 101 ? 13.594 7.891 7.516 1 98.25 101 PHE A O 1
ATOM 831 N N . ILE A 1 102 ? 13.836 5.645 7.918 1 98.19 102 ILE A N 1
ATOM 832 C CA . ILE A 1 102 ? 13.711 5.828 9.359 1 98.19 102 ILE A CA 1
ATOM 833 C C . ILE A 1 102 ? 14.883 6.66 9.875 1 98.19 102 ILE A C 1
ATOM 835 O O . ILE A 1 102 ? 14.703 7.551 10.711 1 98.19 102 ILE A O 1
ATOM 839 N N . GLY A 1 103 ? 16.016 6.363 9.336 1 98.12 103 GLY A N 1
ATOM 840 C CA . GLY A 1 103 ? 17.188 7.137 9.711 1 98.12 103 GLY A CA 1
ATOM 841 C C . GLY A 1 103 ? 17.094 8.594 9.305 1 98.12 103 GLY A C 1
ATOM 842 O O . GLY A 1 103 ? 17.531 9.477 10.047 1 98.12 103 GLY A O 1
ATOM 843 N N . LEU A 1 104 ? 16.594 8.883 8.164 1 98.12 104 LEU A N 1
ATOM 844 C CA . LEU A 1 104 ? 16.422 10.258 7.715 1 98.12 104 LEU A CA 1
ATOM 845 C C . LEU A 1 104 ? 15.5 11.031 8.656 1 98.12 104 LEU A C 1
ATOM 847 O O . LEU A 1 104 ? 15.727 12.211 8.93 1 98.12 104 LEU A O 1
ATOM 851 N N . HIS A 1 105 ? 14.43 10.375 9.125 1 98.31 105 HIS A N 1
ATOM 852 C CA . HIS A 1 105 ? 13.523 11.008 10.078 1 98.31 105 HIS A CA 1
ATOM 853 C C . HIS A 1 105 ? 14.25 11.375 11.367 1 98.31 105 HIS A C 1
ATOM 855 O O . HIS A 1 105 ? 14.062 12.469 11.906 1 98.31 105 HIS A O 1
ATOM 861 N N . LYS A 1 106 ? 15.07 10.461 11.844 1 98.19 106 LYS A N 1
ATOM 862 C CA . LYS A 1 106 ? 15.82 10.719 13.07 1 98.19 106 LYS A CA 1
ATOM 863 C C . LYS A 1 106 ? 16.766 11.906 12.891 1 98.19 106 LYS A C 1
ATOM 865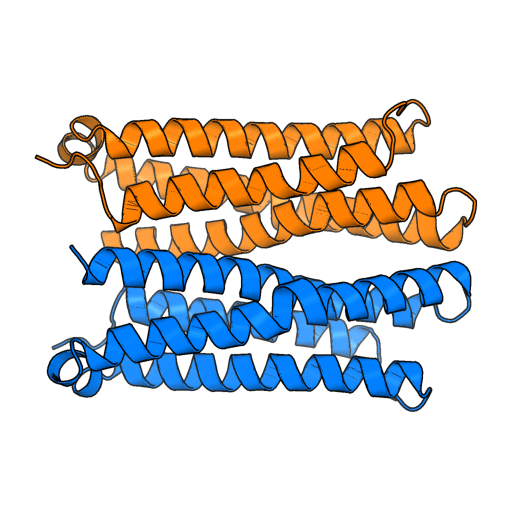 O O . LYS A 1 106 ? 16.891 12.75 13.781 1 98.19 106 LYS A O 1
ATOM 870 N N . LYS A 1 107 ? 17.438 11.953 11.781 1 97.94 107 LYS A N 1
ATOM 871 C CA . LYS A 1 107 ? 18.312 13.078 11.492 1 97.94 107 LYS A CA 1
ATOM 872 C C . LYS A 1 107 ? 17.547 14.391 11.414 1 97.94 107 LYS A C 1
ATOM 874 O O . LYS A 1 107 ? 18.016 15.43 11.867 1 97.94 107 LYS A O 1
ATOM 879 N N . GLU A 1 108 ? 16.375 14.312 10.805 1 97.44 108 GLU A N 1
ATOM 880 C CA . GLU A 1 108 ? 15.539 15.508 10.703 1 97.44 108 GLU A CA 1
ATOM 881 C C . GLU A 1 108 ? 15.094 15.992 12.078 1 97.44 108 GLU A C 1
ATOM 883 O O . GLU A 1 108 ? 15.086 17.203 12.344 1 97.44 108 GLU A O 1
ATOM 888 N N . MET A 1 109 ? 14.719 15.094 12.953 1 97.12 109 MET A N 1
ATOM 889 C CA . MET A 1 109 ? 14.312 15.43 14.312 1 97.12 109 MET A CA 1
ATOM 890 C C . MET A 1 109 ? 15.469 16.047 15.094 1 97.12 109 MET A C 1
ATOM 892 O O . MET A 1 109 ? 15.25 16.922 15.938 1 97.12 109 MET A O 1
ATOM 896 N N . ALA A 1 110 ? 16.625 15.711 14.734 1 96.56 110 ALA A N 1
ATOM 897 C CA . ALA A 1 110 ? 17.828 16.203 15.414 1 96.56 110 ALA A CA 1
ATOM 898 C C . ALA A 1 110 ? 18.297 17.516 14.789 1 96.56 110 ALA A C 1
ATOM 900 O O . ALA A 1 110 ? 19.219 18.156 15.305 1 96.56 110 ALA A O 1
ATOM 901 N N . GLY A 1 111 ? 17.766 17.875 13.719 1 94.31 111 GLY A N 1
ATOM 902 C CA . GLY A 1 111 ? 18.141 19.094 13.039 1 94.31 111 GLY A CA 1
ATOM 903 C C . GLY A 1 111 ? 19.453 18.969 12.273 1 94.31 111 GLY A C 1
ATOM 904 O O . GLY A 1 111 ? 20.125 19.953 12.016 1 94.31 111 GLY A O 1
ATOM 905 N N . THR A 1 112 ? 19.766 17.766 11.828 1 95.25 112 THR A N 1
ATOM 906 C CA . THR A 1 112 ? 21.062 17.547 11.203 1 95.25 112 THR A CA 1
ATOM 907 C C . THR A 1 112 ? 20.906 17.078 9.758 1 95.25 112 THR A C 1
ATOM 909 O O . THR A 1 112 ? 21.891 16.828 9.07 1 95.25 112 THR A O 1
ATOM 912 N N . LEU A 1 113 ? 19.688 17 9.312 1 95.06 113 LEU A N 1
ATOM 913 C CA . LEU A 1 113 ? 19.469 16.547 7.945 1 95.06 113 LEU A CA 1
ATOM 914 C C . LEU A 1 113 ? 19.781 17.656 6.949 1 95.06 113 LEU A C 1
ATOM 916 O O . LEU A 1 113 ? 19.203 18.75 7.031 1 95.06 113 LEU A O 1
ATOM 920 N N . SER A 1 114 ? 20.703 17.375 5.984 1 93.56 114 SER A N 1
ATOM 921 C CA . SER A 1 114 ? 21.109 18.359 4.988 1 93.56 114 SER A CA 1
ATOM 922 C C . SER A 1 114 ? 20.438 18.094 3.645 1 93.56 114 SER A C 1
ATOM 924 O O . SER A 1 114 ? 20.484 18.938 2.746 1 93.56 114 SER A O 1
ATOM 926 N N . MET A 1 115 ? 19.719 17.094 3.516 1 93.81 115 MET A N 1
ATOM 927 C CA . MET A 1 115 ? 19.078 16.688 2.266 1 93.81 115 MET A CA 1
ATOM 928 C C . MET A 1 115 ? 17.891 17.594 1.944 1 93.81 115 MET A C 1
ATOM 930 O O . MET A 1 115 ? 17.125 17.969 2.834 1 93.81 115 MET A O 1
ATOM 934 N N . SER A 1 116 ? 17.766 17.922 0.637 1 95.81 116 SER A N 1
ATOM 935 C CA . SER A 1 116 ? 16.656 18.766 0.201 1 95.81 116 SER A CA 1
ATOM 936 C C . SER A 1 116 ? 15.375 17.953 0.059 1 95.81 116 SER A C 1
ATOM 938 O O . SER A 1 116 ? 15.422 16.734 -0.118 1 95.81 116 SER A O 1
ATOM 940 N N . SER A 1 117 ? 14.25 18.656 0.098 1 95 117 SER A N 1
ATOM 941 C CA . SER A 1 117 ? 12.969 17.984 -0.1 1 95 117 SER A CA 1
ATOM 942 C C . SER A 1 117 ? 12.836 17.453 -1.521 1 95 117 SER A C 1
ATOM 944 O O . SER A 1 117 ? 12.188 16.422 -1.746 1 95 117 SER A O 1
ATOM 946 N N . LYS A 1 118 ? 13.453 18.094 -2.459 1 95.62 118 LYS A N 1
ATOM 947 C CA . LYS A 1 118 ? 13.43 17.625 -3.844 1 95.62 118 LYS A CA 1
ATOM 948 C C . LYS A 1 118 ? 14.109 16.266 -3.982 1 95.62 118 LYS A C 1
ATOM 950 O O . LYS A 1 118 ? 13.578 15.367 -4.629 1 95.62 118 LYS A O 1
ATOM 955 N N . LYS A 1 119 ? 15.25 16.172 -3.42 1 96.19 119 LYS A N 1
ATOM 956 C CA . LYS A 1 119 ? 15.977 14.906 -3.447 1 96.19 119 LYS A CA 1
ATOM 957 C C . LYS A 1 119 ? 15.188 13.805 -2.738 1 96.19 119 LYS A C 1
ATOM 959 O O . LYS A 1 119 ? 15.141 12.672 -3.207 1 96.19 119 LYS A O 1
ATOM 964 N N . LEU A 1 120 ? 14.578 14.125 -1.661 1 96.25 120 LEU A N 1
ATOM 965 C CA . LEU A 1 120 ? 13.773 13.156 -0.923 1 96.25 120 LEU A CA 1
ATOM 966 C C . LEU A 1 120 ? 12.578 12.695 -1.751 1 96.25 120 LEU A C 1
ATOM 968 O O . LEU A 1 120 ? 12.219 11.516 -1.733 1 96.25 120 LEU A O 1
ATOM 972 N N . ARG A 1 121 ? 11.922 13.547 -2.482 1 94.94 121 ARG A N 1
ATOM 973 C CA . ARG A 1 121 ? 10.797 13.188 -3.338 1 94.94 121 ARG A CA 1
ATOM 974 C C . ARG A 1 121 ? 11.227 12.195 -4.418 1 94.94 121 ARG A C 1
ATOM 976 O O . ARG A 1 121 ? 10.453 11.312 -4.793 1 94.94 121 ARG A O 1
ATOM 983 N N . LEU A 1 122 ? 12.406 12.406 -4.934 1 94.12 122 LEU A N 1
ATOM 984 C CA . LEU A 1 122 ? 12.938 11.469 -5.914 1 94.12 122 LEU A CA 1
ATOM 985 C C . LEU A 1 122 ? 13.164 10.094 -5.281 1 94.12 122 LEU A C 1
ATOM 987 O O . LEU A 1 122 ? 12.859 9.07 -5.891 1 94.12 122 LEU A O 1
ATOM 991 N N . LEU A 1 123 ? 13.656 10.07 -4.094 1 94.56 123 LEU A N 1
ATOM 992 C CA . LEU A 1 123 ? 13.938 8.828 -3.383 1 94.56 123 LEU A CA 1
ATOM 993 C C . LEU A 1 123 ? 12.641 8.109 -3.006 1 94.56 123 LEU A C 1
ATOM 995 O O . LEU A 1 123 ? 12.633 6.895 -2.799 1 94.56 123 LEU A O 1
ATOM 999 N N . ASN A 1 124 ? 11.586 8.852 -2.977 1 93.06 124 ASN A N 1
ATOM 1000 C CA . ASN A 1 124 ? 10.281 8.312 -2.623 1 93.06 124 ASN A CA 1
ATOM 1001 C C . ASN A 1 124 ? 9.82 7.254 -3.621 1 93.06 124 ASN A C 1
ATOM 1003 O O . ASN A 1 124 ? 8.992 6.402 -3.291 1 93.06 124 ASN A O 1
ATOM 1007 N N . GLU A 1 125 ? 10.352 7.18 -4.793 1 95.44 125 GLU A N 1
ATOM 1008 C CA . GLU A 1 125 ? 9.945 6.262 -5.848 1 95.44 125 GLU A CA 1
ATOM 1009 C C . GLU A 1 125 ? 10.688 4.934 -5.746 1 95.44 125 GLU A C 1
ATOM 1011 O O . GLU A 1 125 ? 10.289 3.945 -6.367 1 95.44 125 GLU A O 1
ATOM 1016 N N . VAL A 1 126 ? 11.742 4.926 -5 1 96.94 126 VAL A N 1
ATOM 1017 C CA . VAL A 1 126 ? 12.648 3.781 -4.953 1 96.94 126 VAL A CA 1
ATOM 1018 C C . VAL A 1 126 ? 11.914 2.57 -4.383 1 96.94 126 VAL A C 1
ATOM 1020 O O . VAL A 1 126 ? 11.945 1.486 -4.973 1 96.94 126 VAL A O 1
ATOM 1023 N N . PRO A 1 127 ? 11.195 2.766 -3.254 1 98.06 127 PRO A N 1
ATOM 1024 C CA . PRO A 1 127 ? 10.531 1.585 -2.701 1 98.06 127 PRO A CA 1
ATOM 1025 C C . PRO A 1 127 ? 9.555 0.944 -3.686 1 98.06 127 PRO A C 1
ATOM 1027 O O . PRO A 1 127 ? 9.555 -0.278 -3.852 1 98.06 127 PRO A O 1
ATOM 1030 N N . PHE A 1 128 ? 8.797 1.725 -4.355 1 98.25 128 PHE A N 1
ATOM 1031 C CA . PHE A 1 128 ? 7.793 1.157 -5.25 1 98.25 128 PHE A CA 1
ATOM 1032 C C . PHE A 1 128 ? 8.453 0.501 -6.457 1 98.25 128 PHE A C 1
ATOM 1034 O O . PHE A 1 128 ? 7.984 -0.528 -6.945 1 98.25 128 PHE A O 1
ATOM 1041 N N . MET A 1 129 ? 9.508 1.073 -6.969 1 98.69 129 MET A N 1
ATOM 1042 C CA . MET A 1 129 ? 10.242 0.468 -8.078 1 98.69 129 MET A CA 1
ATOM 1043 C C . MET A 1 129 ? 10.766 -0.91 -7.695 1 98.69 129 MET A C 1
ATOM 1045 O O . MET A 1 129 ? 10.688 -1.854 -8.484 1 98.69 129 MET A O 1
ATOM 1049 N N . LEU A 1 130 ? 11.32 -1.014 -6.551 1 98.81 130 LEU A N 1
ATOM 1050 C CA . LEU A 1 130 ? 11.82 -2.295 -6.066 1 98.81 130 LEU A CA 1
ATOM 1051 C C . LEU A 1 130 ? 10.688 -3.297 -5.902 1 98.81 130 LEU A C 1
ATOM 1053 O O . LEU A 1 130 ? 10.844 -4.484 -6.199 1 98.81 130 LEU A O 1
ATOM 1057 N N . ALA A 1 131 ? 9.539 -2.814 -5.414 1 98.75 131 ALA A N 1
ATOM 1058 C CA . ALA A 1 131 ? 8.367 -3.682 -5.289 1 98.75 131 ALA A CA 1
ATOM 1059 C C . ALA A 1 131 ? 7.914 -4.191 -6.652 1 98.75 131 ALA A C 1
ATOM 1061 O O . ALA A 1 131 ? 7.535 -5.355 -6.793 1 98.75 131 ALA A O 1
ATOM 1062 N N . ILE A 1 132 ? 7.926 -3.303 -7.625 1 98.88 132 ILE A N 1
ATOM 1063 C CA . ILE A 1 132 ? 7.547 -3.684 -8.984 1 98.88 132 ILE A CA 1
ATOM 1064 C C . ILE A 1 132 ? 8.445 -4.816 -9.469 1 98.88 132 ILE A C 1
ATOM 1066 O O . ILE A 1 132 ? 7.957 -5.812 -10.008 1 98.88 132 ILE A O 1
ATOM 1070 N N . ILE A 1 133 ? 9.742 -4.703 -9.32 1 98.88 133 ILE A N 1
ATOM 1071 C CA . ILE A 1 133 ? 10.695 -5.734 -9.711 1 98.88 133 ILE A CA 1
ATOM 1072 C C . ILE A 1 133 ? 10.359 -7.043 -9.008 1 98.88 133 ILE A C 1
ATOM 1074 O O . ILE A 1 133 ? 10.266 -8.094 -9.641 1 98.88 133 ILE A O 1
ATOM 1078 N N . ALA A 1 134 ? 10.141 -7 -7.711 1 98.88 134 ALA A N 1
ATOM 1079 C CA . ALA A 1 134 ? 9.852 -8.203 -6.93 1 98.88 134 ALA A CA 1
ATOM 1080 C C . ALA A 1 134 ? 8.562 -8.867 -7.414 1 98.88 134 ALA A C 1
ATOM 1082 O O . ALA A 1 134 ? 8.508 -10.086 -7.566 1 98.88 134 ALA A O 1
ATOM 1083 N N . ILE A 1 135 ? 7.539 -8.062 -7.668 1 98.88 135 ILE A N 1
ATOM 1084 C CA . ILE A 1 135 ? 6.242 -8.586 -8.078 1 98.88 135 ILE A CA 1
ATOM 1085 C C . ILE A 1 135 ? 6.363 -9.242 -9.453 1 98.88 135 ILE A C 1
ATOM 1087 O O . ILE A 1 135 ? 5.848 -10.344 -9.672 1 98.88 135 ILE A O 1
ATOM 1091 N N . ILE A 1 136 ? 7.047 -8.633 -10.359 1 98.69 136 ILE A N 1
ATOM 1092 C CA . ILE A 1 136 ? 7.23 -9.203 -11.688 1 98.69 136 ILE A CA 1
ATOM 1093 C C . ILE A 1 136 ? 7.98 -10.531 -11.578 1 98.69 136 ILE A C 1
ATOM 1095 O O . ILE A 1 136 ? 7.613 -11.516 -12.227 1 98.69 136 ILE A O 1
ATOM 1099 N N . MET A 1 137 ? 9.031 -10.586 -10.82 1 98.56 137 MET A N 1
ATOM 1100 C CA . MET A 1 137 ? 9.82 -11.797 -10.672 1 98.56 137 MET A CA 1
ATOM 1101 C C . MET A 1 137 ? 8.961 -12.953 -10.172 1 98.56 137 MET A C 1
ATOM 1103 O O . MET A 1 137 ? 9.023 -14.062 -10.711 1 98.56 137 MET A O 1
ATOM 1107 N N . VAL A 1 138 ? 8.078 -12.672 -9.18 1 97.62 138 VAL A N 1
ATOM 1108 C CA . VAL A 1 138 ? 7.395 -13.781 -8.531 1 97.62 138 VAL A CA 1
ATOM 1109 C C . VAL A 1 138 ? 6.137 -14.148 -9.312 1 97.62 138 VAL A C 1
ATOM 1111 O O . VAL A 1 138 ? 5.656 -15.281 -9.234 1 97.62 138 VAL A O 1
ATOM 1114 N N . VAL A 1 139 ? 5.629 -13.258 -10.117 1 97.81 139 VAL A N 1
ATOM 1115 C CA . VAL A 1 139 ? 4.379 -13.516 -10.82 1 97.81 139 VAL A CA 1
ATOM 1116 C C . VAL A 1 13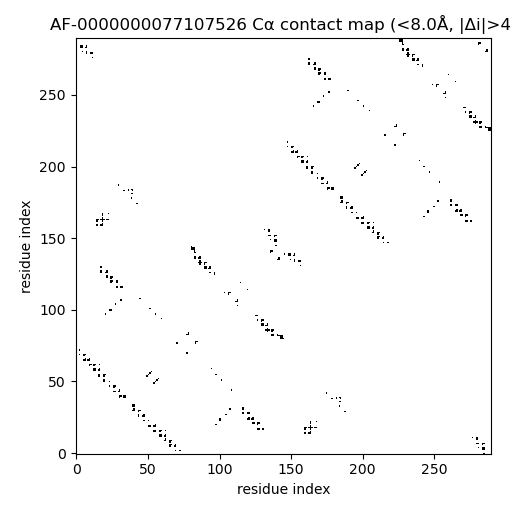9 ? 4.672 -14.062 -12.219 1 97.81 139 VAL A C 1
ATOM 1118 O O . VAL A 1 139 ? 4.098 -15.07 -12.625 1 97.81 139 VAL A O 1
ATOM 1121 N N . VAL A 1 140 ? 5.586 -13.43 -12.898 1 97.56 140 VAL A N 1
ATOM 1122 C CA . VAL A 1 140 ? 5.887 -13.805 -14.273 1 97.56 140 VAL A CA 1
ATOM 1123 C C . VAL A 1 140 ? 6.922 -14.93 -14.289 1 97.56 140 VAL A C 1
ATOM 1125 O O . VAL A 1 140 ? 6.934 -15.758 -15.203 1 97.56 140 VAL A O 1
ATOM 1128 N N . GLU A 1 141 ? 7.812 -14.938 -13.219 1 97.38 141 GLU A N 1
ATOM 1129 C CA . GLU A 1 141 ? 8.875 -15.938 -13.102 1 97.38 141 GLU A CA 1
ATOM 1130 C C . GLU A 1 141 ? 9.703 -16.016 -14.375 1 97.38 141 GLU A C 1
ATOM 1132 O O . GLU A 1 141 ? 9.875 -17.109 -14.938 1 97.38 141 GLU A O 1
ATOM 1137 N N . PRO A 1 142 ? 10.242 -14.844 -14.562 1 94.12 142 PRO A N 1
ATOM 1138 C CA . PRO A 1 142 ? 11.039 -14.891 -15.789 1 94.12 142 PRO A CA 1
ATOM 1139 C C . PRO A 1 142 ? 12.273 -15.773 -15.656 1 94.12 142 PRO A C 1
ATOM 1141 O O . PRO A 1 142 ? 12.766 -15.992 -14.547 1 94.12 142 PRO A O 1
ATOM 1144 N N . PHE A 1 143 ? 12.758 -16.312 -16.734 1 89 143 PHE A N 1
ATOM 1145 C CA . PHE A 1 143 ? 13.977 -17.109 -16.797 1 89 143 PHE A CA 1
ATOM 1146 C C . PHE A 1 143 ? 13.75 -18.5 -16.203 1 89 143 PHE A C 1
ATOM 1148 O O . PHE A 1 143 ? 14.703 -19.188 -15.828 1 89 143 PHE A O 1
ATOM 1155 N N . SER A 1 144 ? 12.391 -18.812 -15.82 1 78.94 144 SER A N 1
ATOM 1156 C CA . SER A 1 144 ? 12.109 -20.141 -15.289 1 78.94 144 SER A CA 1
ATOM 1157 C C . SER A 1 144 ? 12.297 -21.219 -16.359 1 78.94 144 SER A C 1
ATOM 1159 O O . SER A 1 144 ? 12 -20.984 -17.531 1 78.94 144 SER A O 1
ATOM 1161 N N . ASN A 1 145 ? 13.102 -22.219 -16.188 1 59.75 145 ASN A N 1
ATOM 1162 C CA . ASN A 1 145 ? 13.383 -23.375 -17.016 1 59.75 145 ASN A CA 1
ATOM 1163 C C . ASN A 1 145 ? 12.195 -24.328 -17.078 1 59.75 145 ASN A C 1
ATOM 1165 O O . ASN A 1 145 ? 11.453 -24.453 -16.109 1 59.75 145 ASN A O 1
ATOM 1169 N N . MET B 1 1 ? 2.004 -16.609 -21.344 1 70.06 1 MET B N 1
ATOM 1170 C CA . MET B 1 1 ? 2.936 -15.523 -21.094 1 70.06 1 MET B CA 1
ATOM 1171 C C . MET B 1 1 ? 2.191 -14.195 -20.938 1 70.06 1 MET B C 1
ATOM 1173 O O . MET B 1 1 ? 2.354 -13.5 -19.938 1 70.06 1 MET B O 1
ATOM 1177 N N . GLY B 1 2 ? 1.185 -14.055 -21.688 1 85.94 2 GLY B N 1
ATOM 1178 C CA . GLY B 1 2 ? 0.427 -12.812 -21.625 1 85.94 2 GLY B CA 1
ATOM 1179 C C . GLY B 1 2 ? -0.397 -12.672 -20.359 1 85.94 2 GLY B C 1
ATOM 1180 O O . GLY B 1 2 ? -0.408 -11.609 -19.734 1 85.94 2 GLY B O 1
ATOM 1181 N N . TYR B 1 3 ? -0.854 -13.773 -19.859 1 94.62 3 TYR B N 1
ATOM 1182 C CA . TYR B 1 3 ? -1.728 -13.758 -18.703 1 94.62 3 TYR B CA 1
ATOM 1183 C C . TYR B 1 3 ? -0.965 -13.328 -17.453 1 94.62 3 TYR B C 1
ATOM 1185 O O . TYR B 1 3 ? -1.453 -12.508 -16.672 1 94.62 3 TYR B O 1
ATOM 1193 N N . GLU B 1 4 ? 0.211 -13.812 -17.266 1 96.56 4 GLU B N 1
ATOM 1194 C CA . GLU B 1 4 ? 1.003 -13.531 -16.078 1 96.56 4 GLU B CA 1
ATOM 1195 C C . GLU B 1 4 ? 1.436 -12.07 -16.031 1 96.56 4 GLU B C 1
ATOM 1197 O O . GLU B 1 4 ? 1.566 -11.484 -14.961 1 96.56 4 GLU B O 1
ATOM 1202 N N . TRP B 1 5 ? 1.651 -11.562 -17.203 1 97 5 TRP B N 1
ATOM 1203 C CA . TRP B 1 5 ? 2.008 -10.148 -17.266 1 97 5 TRP B CA 1
ATOM 1204 C C . TRP B 1 5 ? 0.823 -9.273 -16.859 1 97 5 TRP B C 1
ATOM 1206 O O . TRP B 1 5 ? 0.992 -8.258 -16.188 1 97 5 TRP B O 1
ATOM 1216 N N . PHE B 1 6 ? -0.379 -9.633 -17.281 1 97.81 6 PHE B N 1
ATOM 1217 C CA . PHE B 1 6 ? -1.577 -8.922 -16.859 1 97.81 6 PHE B CA 1
ATOM 1218 C C . PHE B 1 6 ? -1.782 -9.07 -15.352 1 97.81 6 PHE B C 1
ATOM 1220 O O . PHE B 1 6 ? -2.164 -8.117 -14.672 1 97.81 6 PHE B O 1
ATOM 1227 N N . ARG B 1 7 ? -1.535 -10.242 -14.891 1 98.5 7 ARG B N 1
ATOM 1228 C CA . ARG B 1 7 ? -1.669 -10.492 -13.461 1 98.5 7 ARG B CA 1
ATOM 1229 C C . ARG B 1 7 ? -0.673 -9.656 -12.664 1 98.5 7 ARG B C 1
ATOM 1231 O O . ARG B 1 7 ? -1.027 -9.07 -11.641 1 98.5 7 ARG B O 1
ATOM 1238 N N . ALA B 1 8 ? 0.555 -9.602 -13.133 1 98.69 8 ALA B N 1
ATOM 1239 C CA . ALA B 1 8 ? 1.56 -8.773 -12.477 1 98.69 8 ALA B CA 1
ATOM 1240 C C . ALA B 1 8 ? 1.146 -7.301 -12.484 1 98.69 8 ALA B C 1
ATOM 1242 O O . ALA B 1 8 ? 1.243 -6.617 -11.469 1 98.69 8 ALA B O 1
ATOM 1243 N N . GLY B 1 9 ? 0.728 -6.844 -13.695 1 98.75 9 GLY B N 1
ATOM 1244 C CA . GLY B 1 9 ? 0.248 -5.473 -13.781 1 98.75 9 GLY B CA 1
ATOM 1245 C C . GLY B 1 9 ? -0.886 -5.172 -12.82 1 98.75 9 GLY B C 1
ATOM 1246 O O . GLY B 1 9 ? -0.896 -4.125 -12.172 1 98.75 9 GLY B O 1
ATOM 1247 N N . HIS B 1 10 ? -1.854 -6.098 -12.727 1 98.88 10 HIS B N 1
ATOM 1248 C CA . HIS B 1 10 ? -2.977 -5.953 -11.805 1 98.88 10 HIS B CA 1
ATOM 1249 C C . HIS B 1 10 ? -2.498 -5.82 -10.367 1 98.88 10 HIS B C 1
ATOM 1251 O O . HIS B 1 10 ? -2.924 -4.914 -9.641 1 98.88 10 HIS B O 1
ATOM 1257 N N . ILE B 1 11 ? -1.606 -6.633 -9.898 1 98.94 11 ILE B N 1
ATOM 1258 C CA . ILE B 1 11 ? -1.131 -6.66 -8.523 1 98.94 11 ILE B CA 1
ATOM 1259 C C . ILE B 1 11 ? -0.355 -5.379 -8.219 1 98.94 11 ILE B C 1
ATOM 1261 O O . ILE B 1 11 ? -0.515 -4.789 -7.148 1 98.94 11 ILE B O 1
ATOM 1265 N N . ILE B 1 12 ? 0.446 -4.941 -9.156 1 98.88 12 ILE B N 1
ATOM 1266 C CA . ILE B 1 12 ? 1.203 -3.705 -8.992 1 98.88 12 ILE B CA 1
ATOM 1267 C C . ILE B 1 12 ? 0.244 -2.537 -8.781 1 98.88 12 ILE B C 1
ATOM 1269 O O . ILE B 1 12 ? 0.425 -1.737 -7.859 1 98.88 12 ILE B O 1
ATOM 1273 N N . CYS B 1 13 ? -0.771 -2.449 -9.609 1 98.88 13 CYS B N 1
ATOM 1274 C CA . CYS B 1 13 ? -1.75 -1.374 -9.492 1 98.88 13 CYS B CA 1
ATOM 1275 C C . CYS B 1 13 ? -2.518 -1.47 -8.18 1 98.88 13 CYS B C 1
ATOM 1277 O O . CYS B 1 13 ? -2.789 -0.453 -7.543 1 98.88 13 CYS B O 1
ATOM 1279 N N . VAL B 1 14 ? -2.852 -2.68 -7.762 1 98.88 14 VAL B N 1
ATOM 1280 C CA . VAL B 1 14 ? -3.586 -2.881 -6.52 1 98.88 14 VAL B CA 1
ATOM 1281 C C . VAL B 1 14 ? -2.73 -2.434 -5.336 1 98.88 14 VAL B C 1
ATOM 1283 O O . VAL B 1 14 ? -3.232 -1.8 -4.402 1 98.88 14 VAL B O 1
ATOM 1286 N N . VAL B 1 15 ? -1.47 -2.734 -5.332 1 98.81 15 VAL B N 1
ATOM 1287 C CA . VAL B 1 15 ? -0.581 -2.354 -4.238 1 98.81 15 VAL B CA 1
ATOM 1288 C C . VAL B 1 15 ? -0.512 -0.832 -4.133 1 98.81 15 VAL B C 1
ATOM 1290 O O . VAL B 1 15 ? -0.615 -0.274 -3.039 1 98.81 15 VAL B O 1
ATOM 1293 N N . ALA B 1 16 ? -0.352 -0.194 -5.281 1 98.62 16 ALA B N 1
ATOM 1294 C CA . ALA B 1 16 ? -0.309 1.267 -5.285 1 98.62 16 ALA B CA 1
ATOM 1295 C C . ALA B 1 16 ? -1.64 1.855 -4.828 1 98.62 16 ALA B C 1
ATOM 1297 O O . ALA B 1 16 ? -1.668 2.801 -4.035 1 98.62 16 ALA B O 1
ATOM 1298 N N . TRP B 1 17 ? -2.695 1.294 -5.336 1 98.81 17 TRP B N 1
ATOM 1299 C CA . TRP B 1 17 ? -4.027 1.754 -4.957 1 98.81 17 TRP B CA 1
ATOM 1300 C C . TRP B 1 17 ? -4.258 1.587 -3.459 1 98.81 17 TRP B C 1
ATOM 1302 O O . TRP B 1 17 ? -4.766 2.496 -2.797 1 98.81 17 TRP B O 1
ATOM 1312 N N . MET B 1 18 ? -3.867 0.532 -2.889 1 98.75 18 MET B N 1
ATOM 1313 C CA . MET B 1 18 ? -4.043 0.268 -1.463 1 98.75 18 MET B CA 1
ATOM 1314 C C . MET B 1 18 ? -3.207 1.229 -0.624 1 98.75 18 MET B C 1
ATOM 1316 O O . MET B 1 18 ? -3.633 1.655 0.45 1 98.75 18 MET B O 1
ATOM 1320 N N . ALA B 1 19 ? -2.01 1.49 -1.111 1 98.06 19 ALA B N 1
ATOM 1321 C CA . ALA B 1 19 ? -1.19 2.469 -0.402 1 98.06 19 ALA B CA 1
ATOM 1322 C C . ALA B 1 19 ? -1.914 3.807 -0.283 1 98.06 19 ALA B C 1
ATOM 1324 O O . ALA B 1 19 ? -1.929 4.418 0.788 1 98.06 19 ALA B O 1
ATOM 1325 N N . GLY B 1 20 ? -2.49 4.195 -1.363 1 98.06 20 GLY B N 1
ATOM 1326 C CA . GLY B 1 20 ? -3.256 5.43 -1.338 1 98.06 20 GLY B CA 1
ATOM 1327 C C . GLY B 1 20 ? -4.484 5.352 -0.448 1 98.06 20 GLY B C 1
ATOM 1328 O O . GLY B 1 20 ? -4.789 6.301 0.28 1 98.06 20 GLY B O 1
ATOM 1329 N N . MET B 1 21 ? -5.168 4.297 -0.518 1 98.5 21 MET B N 1
ATOM 1330 C CA . MET B 1 21 ? -6.406 4.121 0.238 1 98.5 21 MET B CA 1
ATOM 1331 C C . MET B 1 21 ? -6.133 4.125 1.738 1 98.5 21 MET B C 1
ATOM 1333 O O . MET B 1 21 ? -6.969 4.578 2.523 1 98.5 21 MET B O 1
ATOM 1337 N N . LEU B 1 22 ? -4.988 3.658 2.092 1 97.5 22 LEU B N 1
ATOM 1338 C CA . LEU B 1 22 ? -4.66 3.615 3.512 1 97.5 22 LEU B CA 1
ATOM 1339 C C . LEU B 1 22 ? -4.109 4.957 3.982 1 97.5 22 LEU B C 1
ATOM 1341 O O . LEU B 1 22 ? -4.238 5.309 5.156 1 97.5 22 LEU B O 1
ATOM 1345 N N . MET B 1 23 ? -3.586 5.66 3.041 1 97.69 23 MET B N 1
ATOM 1346 C CA . MET B 1 23 ? -3.023 6.969 3.371 1 97.69 23 MET B CA 1
ATOM 1347 C C . MET B 1 23 ? -4.117 8.023 3.463 1 97.69 23 MET B C 1
ATOM 1349 O O . MET B 1 23 ? -4.082 8.891 4.34 1 97.69 23 MET B O 1
ATOM 1353 N N . LEU B 1 24 ? -5.09 7.98 2.693 1 98.25 24 LEU B N 1
ATOM 1354 C CA . LEU B 1 24 ? -6.086 9.031 2.529 1 98.25 24 LEU B CA 1
ATOM 1355 C C . LEU B 1 24 ? -6.805 9.312 3.846 1 98.25 24 LEU B C 1
ATOM 1357 O O . LEU B 1 24 ? -6.828 10.453 4.312 1 98.25 24 LEU B O 1
ATOM 1361 N N . PRO B 1 25 ? -7.371 8.336 4.496 1 97.44 25 PRO B N 1
ATOM 1362 C CA . PRO B 1 25 ? -8.086 8.656 5.738 1 97.44 25 PRO B CA 1
ATOM 1363 C C . PRO B 1 25 ? -7.168 9.188 6.832 1 97.44 25 PRO B C 1
ATOM 1365 O O . PRO B 1 25 ? -7.594 9.984 7.668 1 97.44 25 PRO B O 1
ATOM 1368 N N . ARG B 1 26 ? -5.973 8.836 6.832 1 97.31 26 ARG B N 1
ATOM 1369 C CA . ARG B 1 26 ? -5.023 9.328 7.824 1 97.31 26 ARG B CA 1
ATOM 1370 C C . ARG B 1 26 ? -4.723 10.805 7.609 1 97.31 26 ARG B C 1
ATOM 1372 O O . ARG B 1 26 ? -4.668 11.578 8.57 1 97.31 26 ARG B O 1
ATOM 1379 N N . LEU B 1 27 ? -4.523 11.156 6.387 1 98.25 27 LEU B N 1
ATOM 1380 C CA . LEU B 1 27 ? -4.312 12.57 6.078 1 98.25 27 LEU B CA 1
ATOM 1381 C C . LEU B 1 27 ? -5.531 13.398 6.465 1 98.25 27 LEU B C 1
ATOM 1383 O O . LEU B 1 27 ? -5.391 14.516 6.973 1 98.25 27 LEU B O 1
ATOM 1387 N N . LEU B 1 28 ? -6.664 12.805 6.223 1 98.31 28 LEU B N 1
ATOM 1388 C CA . LEU B 1 28 ? -7.902 13.5 6.574 1 98.31 28 LEU B CA 1
ATOM 1389 C C . LEU B 1 28 ? -8.016 13.688 8.086 1 98.31 28 LEU B C 1
ATOM 1391 O O . LEU B 1 28 ? -8.445 14.742 8.555 1 98.31 28 LEU B O 1
ATOM 1395 N N . VAL B 1 29 ? -7.648 12.703 8.859 1 97.94 29 VAL B N 1
ATOM 1396 C CA . VAL B 1 29 ? -7.664 12.789 10.312 1 97.94 29 VAL B CA 1
ATOM 1397 C C . VAL B 1 29 ? -6.734 13.906 10.773 1 97.94 29 VAL B C 1
ATOM 1399 O O . VAL B 1 29 ? -7.098 14.711 11.641 1 97.94 29 VAL B O 1
ATOM 1402 N N . TYR B 1 30 ? -5.52 13.938 10.164 1 97.88 30 TYR B N 1
ATOM 1403 C CA . TYR B 1 30 ? -4.578 14.992 10.523 1 97.88 30 TYR B CA 1
ATOM 1404 C C . TYR B 1 30 ? -5.156 16.375 10.211 1 97.88 30 TYR B C 1
ATOM 1406 O O . TYR B 1 30 ? -5.004 17.312 11 1 97.88 30 TYR B O 1
ATOM 1414 N N . ARG B 1 31 ? -5.754 16.422 9.102 1 97.94 31 ARG B N 1
ATOM 1415 C CA . ARG B 1 31 ? -6.379 17.672 8.688 1 97.94 31 ARG B CA 1
ATOM 1416 C C . ARG B 1 31 ? -7.457 18.109 9.68 1 97.94 31 ARG B C 1
ATOM 1418 O O . ARG B 1 31 ? -7.508 19.266 10.078 1 97.94 31 ARG B O 1
ATOM 1425 N N . MET B 1 32 ? -8.273 17.234 10.078 1 97.38 32 MET B N 1
ATOM 1426 C CA . MET B 1 32 ? -9.383 17.5 10.977 1 97.38 32 MET B CA 1
ATOM 1427 C C . MET B 1 32 ? -8.883 17.891 12.367 1 97.38 32 MET B C 1
ATOM 1429 O O . MET B 1 32 ? -9.398 18.844 12.969 1 97.38 32 MET B O 1
ATOM 1433 N N . GLU B 1 33 ? -7.902 17.203 12.805 1 97.06 33 GLU B N 1
ATOM 1434 C CA . GLU B 1 33 ? -7.395 17.438 14.148 1 97.06 33 GLU B CA 1
ATOM 1435 C C . GLU B 1 33 ? -6.531 18.688 14.211 1 97.06 33 GLU B C 1
ATOM 1437 O O . GLU B 1 33 ? -6.273 19.234 15.289 1 97.06 33 GLU B O 1
ATOM 1442 N N . GLY B 1 34 ? -6.125 19.172 13.039 1 96.56 34 GLY B N 1
ATOM 1443 C CA . GLY B 1 34 ? -5.301 20.359 12.961 1 96.56 34 GLY B CA 1
ATOM 1444 C C . GLY B 1 34 ? -6.031 21.547 12.352 1 96.56 34 GLY B C 1
ATOM 1445 O O . GLY B 1 34 ? -5.402 22.438 11.766 1 96.56 34 GLY B O 1
ATOM 1446 N N . ARG B 1 35 ? -7.262 21.688 12.562 1 95.75 35 ARG B N 1
ATOM 1447 C CA . ARG B 1 35 ? -8.109 22.688 11.914 1 95.75 35 ARG B CA 1
ATOM 1448 C C . ARG B 1 35 ? -7.688 24.094 12.289 1 95.75 35 ARG B C 1
ATOM 1450 O O . ARG B 1 35 ? -7.844 25.031 11.492 1 95.75 35 ARG B O 1
ATOM 1457 N N . ASP B 1 36 ? -7.09 24.219 13.398 1 95.94 36 ASP B N 1
ATOM 1458 C CA . ASP B 1 36 ? -6.734 25.547 13.891 1 95.94 36 ASP B CA 1
ATOM 1459 C C . ASP B 1 36 ? -5.352 25.969 13.398 1 95.94 36 ASP B C 1
ATOM 1461 O O . ASP B 1 36 ? -4.91 27.094 13.641 1 95.94 36 ASP B O 1
ATOM 1465 N N . ASN B 1 37 ? -4.727 25.125 12.695 1 97.81 37 ASN B N 1
ATOM 1466 C CA . ASN B 1 37 ? -3.416 25.391 12.117 1 97.81 37 ASN B CA 1
ATOM 1467 C C . ASN B 1 37 ? -3.488 25.484 10.594 1 97.81 37 ASN B C 1
ATOM 1469 O O . ASN B 1 37 ? -3.477 24.469 9.898 1 97.81 37 ASN B O 1
ATOM 1473 N N . GLU B 1 38 ? -3.422 26.719 10.133 1 96.94 38 GLU B N 1
ATOM 1474 C CA . GLU B 1 38 ? -3.641 26.984 8.719 1 96.94 38 GLU B CA 1
ATOM 1475 C C . GLU B 1 38 ? -2.592 26.281 7.855 1 96.94 38 GLU B C 1
ATOM 1477 O O . GLU B 1 38 ? -2.912 25.734 6.801 1 96.94 38 GLU B O 1
ATOM 1482 N N . GLY B 1 39 ? -1.374 26.312 8.297 1 97.31 39 GLY B N 1
ATOM 1483 C CA . GLY B 1 39 ? -0.314 25.656 7.555 1 97.31 39 GLY B CA 1
ATOM 1484 C C . GLY B 1 39 ? -0.527 24.156 7.418 1 97.31 39 GLY B C 1
ATOM 1485 O O . GLY B 1 39 ? -0.305 23.594 6.348 1 97.31 39 GLY B O 1
ATOM 1486 N N . LEU B 1 40 ? -0.942 23.531 8.492 1 98.31 40 LEU B N 1
ATOM 1487 C CA . LEU B 1 40 ? -1.221 22.109 8.477 1 98.31 40 LEU B CA 1
ATOM 1488 C C . LEU B 1 40 ? -2.391 21.781 7.555 1 98.31 40 LEU B C 1
ATOM 1490 O O . LEU B 1 40 ? -2.314 20.859 6.742 1 98.31 40 LEU B O 1
ATOM 1494 N N . VAL B 1 41 ? -3.451 22.578 7.652 1 98.25 41 VAL B N 1
ATOM 1495 C CA . VAL B 1 41 ? -4.648 22.375 6.84 1 98.25 41 VAL B CA 1
ATOM 1496 C C . VAL B 1 41 ? -4.293 22.469 5.359 1 98.25 41 VAL B C 1
ATOM 1498 O O . VAL B 1 41 ? -4.648 21.594 4.57 1 98.25 41 VAL B O 1
ATOM 1501 N N . GLN B 1 42 ? -3.576 23.438 4.992 1 98.12 42 GLN B N 1
ATOM 1502 C CA . GLN B 1 42 ? -3.201 23.656 3.596 1 98.12 42 GLN B CA 1
ATOM 1503 C C . GLN B 1 42 ? -2.318 22.516 3.088 1 98.12 42 GLN B C 1
ATOM 1505 O O . GLN B 1 42 ? -2.482 22.047 1.958 1 98.12 42 GLN B O 1
ATOM 1510 N N . THR B 1 43 ? -1.384 22.094 3.912 1 98.44 43 THR B N 1
ATOM 1511 C CA . THR B 1 43 ? -0.49 21.016 3.533 1 98.44 43 THR B CA 1
ATOM 1512 C C . THR B 1 43 ? -1.27 19.719 3.334 1 98.44 43 THR B C 1
ATOM 1514 O O . THR B 1 43 ? -1.063 19 2.348 1 98.44 43 THR B O 1
ATOM 1517 N N . MET B 1 44 ? -2.197 19.422 4.242 1 98.62 44 MET B N 1
ATOM 1518 C CA . MET B 1 44 ? -2.99 18.203 4.137 1 98.62 44 MET B CA 1
ATOM 1519 C C . MET B 1 44 ? -3.908 18.25 2.92 1 98.62 44 MET B C 1
ATOM 1521 O O . MET B 1 44 ? -4.066 17.25 2.215 1 98.62 44 MET B O 1
ATOM 1525 N N . ASP B 1 45 ? -4.512 19.375 2.666 1 98.75 45 ASP B N 1
ATOM 1526 C CA . ASP B 1 45 ? -5.371 19.5 1.494 1 98.75 45 ASP B CA 1
ATOM 1527 C C . ASP B 1 45 ? -4.586 19.266 0.207 1 98.75 45 ASP B C 1
ATOM 1529 O O . ASP B 1 45 ? -5.02 18.5 -0.661 1 98.75 45 ASP B O 1
ATOM 1533 N N . SER B 1 46 ? -3.467 19.906 0.147 1 98.5 46 SER B N 1
ATOM 1534 C CA . SER B 1 46 ? -2.629 19.719 -1.033 1 98.5 46 SER B CA 1
ATOM 1535 C C . SER B 1 46 ? -2.201 18.266 -1.185 1 98.5 46 SER B C 1
ATOM 1537 O O . SER B 1 46 ? -2.211 17.719 -2.291 1 98.5 46 SER B O 1
ATOM 1539 N N . ALA B 1 47 ? -1.82 17.641 -0.1 1 98.38 47 ALA B N 1
ATOM 1540 C CA . ALA B 1 47 ? -1.398 16.234 -0.098 1 98.38 47 ALA B CA 1
ATOM 1541 C C . ALA B 1 47 ? -2.521 15.32 -0.583 1 98.38 47 ALA B C 1
ATOM 1543 O O . ALA B 1 47 ? -2.299 14.445 -1.421 1 98.38 47 ALA B O 1
ATOM 1544 N N . ILE B 1 48 ? -3.73 15.531 -0.099 1 98.75 48 ILE B N 1
ATOM 1545 C CA . ILE B 1 48 ? -4.875 14.688 -0.424 1 98.75 48 ILE B CA 1
ATOM 1546 C C . ILE B 1 48 ? -5.238 14.859 -1.896 1 98.75 48 ILE B C 1
ATOM 1548 O O . ILE B 1 48 ? -5.508 13.875 -2.592 1 98.75 48 ILE B O 1
ATOM 1552 N N . ILE B 1 49 ? -5.23 16.062 -2.369 1 98.69 49 ILE B N 1
ATOM 1553 C CA . ILE B 1 49 ? -5.574 16.344 -3.76 1 98.69 49 ILE B CA 1
ATOM 1554 C C . ILE B 1 49 ? -4.559 15.68 -4.684 1 98.69 49 ILE B C 1
ATOM 1556 O O . ILE B 1 49 ? -4.93 15.039 -5.672 1 98.69 49 ILE B O 1
ATOM 1560 N N . ARG B 1 50 ? -3.289 15.805 -4.367 1 97.81 50 ARG B N 1
ATOM 1561 C CA . ARG B 1 50 ? -2.242 15.18 -5.172 1 97.81 50 ARG B CA 1
ATOM 1562 C C . ARG B 1 50 ? -2.354 13.656 -5.125 1 97.81 50 ARG B C 1
ATOM 1564 O O . ARG B 1 50 ? -2.217 12.984 -6.152 1 97.81 50 ARG B O 1
ATOM 1571 N N . LEU B 1 51 ? -2.553 13.133 -3.945 1 98.12 51 LEU B N 1
ATOM 1572 C CA . LEU B 1 51 ? -2.727 11.688 -3.773 1 98.12 51 LEU B CA 1
ATOM 1573 C C . LEU B 1 51 ? -3.857 11.172 -4.656 1 98.12 51 LEU B C 1
ATOM 1575 O O . LEU B 1 51 ? -3.701 10.164 -5.344 1 98.12 51 LEU B O 1
ATOM 1579 N N . ARG B 1 52 ? -5.02 11.852 -4.629 1 98.44 52 ARG B N 1
ATOM 1580 C CA . ARG B 1 52 ? -6.188 11.469 -5.41 1 98.44 52 ARG B CA 1
ATOM 1581 C C . ARG B 1 52 ? -5.875 11.461 -6.902 1 98.44 52 ARG B C 1
ATOM 1583 O O . ARG B 1 52 ? -6.148 10.484 -7.602 1 98.44 52 ARG B O 1
ATOM 1590 N N . LYS B 1 53 ? -5.211 12.453 -7.379 1 98.38 53 LYS B N 1
ATOM 1591 C CA . LYS B 1 53 ? -4.996 12.68 -8.805 1 98.38 53 LYS B CA 1
ATOM 1592 C C . LYS B 1 53 ? -3.883 11.781 -9.344 1 98.38 53 LYS B C 1
ATOM 1594 O O . LYS B 1 53 ? -3.955 11.312 -10.477 1 98.38 53 LYS B O 1
ATOM 1599 N N . ILE B 1 54 ? -2.863 11.539 -8.586 1 96.88 54 ILE B N 1
ATOM 1600 C CA . ILE B 1 54 ? -1.656 10.891 -9.094 1 96.88 54 ILE B CA 1
ATOM 1601 C C . ILE B 1 54 ? -1.723 9.391 -8.836 1 96.88 54 ILE B C 1
ATOM 1603 O O . ILE B 1 54 ? -1.278 8.594 -9.664 1 96.88 54 ILE B O 1
ATOM 1607 N N . ILE B 1 55 ? -2.332 9.062 -7.676 1 97.75 55 ILE B N 1
ATOM 1608 C CA . ILE B 1 55 ? -2.195 7.656 -7.312 1 97.75 55 ILE B CA 1
ATOM 1609 C C . ILE B 1 55 ? -3.578 7.012 -7.207 1 97.75 55 ILE B C 1
ATOM 1611 O O . ILE B 1 55 ? -3.902 6.094 -7.961 1 97.75 55 ILE B O 1
ATOM 1615 N N . LEU B 1 56 ? -4.473 7.523 -6.422 1 98.56 56 LEU B N 1
ATOM 1616 C CA . LEU B 1 56 ? -5.707 6.84 -6.062 1 98.56 56 LEU B CA 1
ATOM 1617 C C . LEU B 1 56 ? -6.555 6.562 -7.301 1 98.56 56 LEU B C 1
ATOM 1619 O O . LEU B 1 56 ? -6.816 5.402 -7.629 1 98.56 56 LEU B O 1
ATOM 1623 N N . THR B 1 57 ? -6.914 7.605 -8.023 1 98.62 57 THR B N 1
ATOM 1624 C CA . THR B 1 57 ? -7.879 7.453 -9.109 1 98.62 57 THR B CA 1
ATOM 1625 C C . THR B 1 57 ? -7.266 6.684 -10.273 1 98.62 57 THR B C 1
ATOM 1627 O O . THR B 1 57 ? -7.84 5.703 -10.75 1 98.62 57 THR B O 1
ATOM 1630 N N . PRO B 1 58 ? -6.074 7.02 -10.727 1 98.81 58 PRO B N 1
ATOM 1631 C CA . PRO B 1 58 ? -5.516 6.258 -11.852 1 98.81 58 PRO B CA 1
ATOM 1632 C C . PRO B 1 58 ? -5.301 4.785 -11.516 1 98.81 58 PRO B C 1
ATOM 1634 O O . PRO B 1 58 ? -5.535 3.914 -12.359 1 98.81 58 PRO B O 1
ATOM 1637 N N . MET B 1 59 ? -4.887 4.488 -10.344 1 98.81 59 MET B N 1
ATOM 1638 C CA . MET B 1 59 ? -4.598 3.098 -10.008 1 98.81 59 MET B CA 1
ATOM 1639 C C . MET B 1 59 ? -5.883 2.307 -9.797 1 98.81 59 MET B C 1
ATOM 1641 O O . MET B 1 59 ? -5.934 1.11 -10.094 1 98.81 59 MET B O 1
ATOM 1645 N N . LEU B 1 60 ? -6.938 2.986 -9.273 1 98.88 60 LEU B N 1
ATOM 1646 C CA . LEU B 1 60 ? -8.242 2.336 -9.25 1 98.88 60 LEU B CA 1
ATOM 1647 C C . LEU B 1 60 ? -8.656 1.896 -10.648 1 98.88 60 LEU B C 1
ATOM 1649 O O . LEU B 1 60 ? -9.031 0.741 -10.859 1 98.88 60 LEU B O 1
ATOM 1653 N N . ILE B 1 61 ? -8.578 2.803 -11.562 1 98.88 61 ILE B N 1
ATOM 1654 C CA . ILE B 1 61 ? -8.984 2.547 -12.938 1 98.88 61 ILE B CA 1
ATOM 1655 C C . ILE B 1 61 ? -8.148 1.404 -13.516 1 98.88 6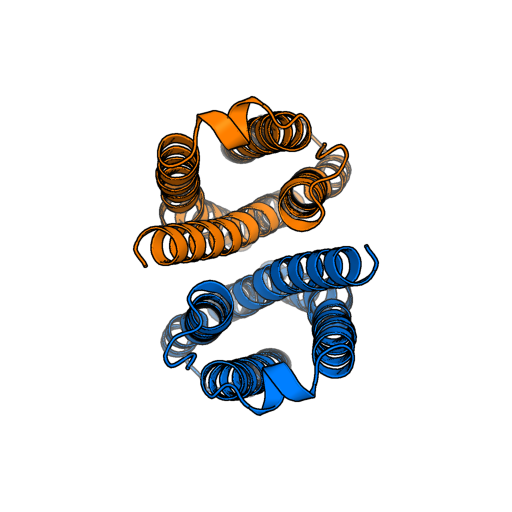1 ILE B C 1
ATOM 1657 O O . ILE B 1 61 ? -8.695 0.45 -14.078 1 98.88 61 ILE B O 1
ATOM 1661 N N . LEU B 1 62 ? -6.84 1.454 -13.375 1 98.88 62 LEU B N 1
ATOM 1662 C CA . LEU B 1 62 ? -5.961 0.44 -13.945 1 98.88 62 LEU B CA 1
ATOM 1663 C C . LEU B 1 62 ? -6.184 -0.912 -13.273 1 98.88 62 LEU B C 1
ATOM 1665 O O . LEU B 1 62 ? -6.07 -1.955 -13.922 1 98.88 62 LEU B O 1
ATOM 1669 N N . THR B 1 63 ? -6.449 -0.912 -11.953 1 98.88 63 THR B N 1
ATOM 1670 C CA . THR B 1 63 ? -6.781 -2.152 -11.258 1 98.88 63 THR B CA 1
ATOM 1671 C C . THR B 1 63 ? -7.988 -2.826 -11.898 1 98.88 63 THR B C 1
ATOM 1673 O O . THR B 1 63 ? -7.969 -4.031 -12.164 1 98.88 63 THR B O 1
ATOM 1676 N N . TRP B 1 64 ? -9.008 -2.047 -12.188 1 98.81 64 TRP B N 1
ATOM 1677 C CA . TRP B 1 64 ? -10.219 -2.588 -12.805 1 98.81 64 TRP B CA 1
ATOM 1678 C C . TRP B 1 64 ? -9.945 -3.043 -14.234 1 98.81 64 TRP B C 1
ATOM 1680 O O . TRP B 1 64 ? -10.422 -4.098 -14.656 1 98.81 64 TRP B O 1
ATOM 1690 N N . VAL B 1 65 ? -9.203 -2.242 -15 1 98.75 65 VAL B N 1
ATOM 1691 C CA . VAL B 1 65 ? -8.891 -2.592 -16.375 1 98.75 65 VAL B CA 1
ATOM 1692 C C . VAL B 1 65 ? -8.141 -3.922 -16.422 1 98.75 65 VAL B C 1
ATOM 1694 O O . VAL B 1 65 ? -8.531 -4.836 -17.156 1 98.75 65 VAL B O 1
ATOM 1697 N N . PHE B 1 66 ? -7.094 -4.066 -15.656 1 98.69 66 PHE B N 1
ATOM 1698 C CA . PHE B 1 66 ? -6.336 -5.312 -15.609 1 98.69 66 PHE B CA 1
ATOM 1699 C C . PHE B 1 66 ? -7.188 -6.449 -15.062 1 98.69 66 PHE B C 1
ATOM 1701 O O . PHE B 1 66 ? -7.16 -7.562 -15.586 1 98.69 66 PHE B O 1
ATOM 1708 N N . GLY B 1 67 ? -7.977 -6.156 -13.984 1 98.31 67 GLY B N 1
ATOM 1709 C CA . GLY B 1 67 ? -8.836 -7.176 -13.398 1 98.31 67 GLY B CA 1
ATOM 1710 C C . GLY B 1 67 ? -9.867 -7.711 -14.375 1 98.31 67 GLY B C 1
ATOM 1711 O O . GLY B 1 67 ? -10.047 -8.93 -14.492 1 98.31 67 GLY B O 1
ATOM 1712 N N . PHE B 1 68 ? -10.5 -6.828 -15.047 1 97.94 68 PHE B N 1
ATOM 1713 C CA . PHE B 1 68 ? -11.484 -7.223 -16.047 1 97.94 68 PHE B CA 1
ATOM 1714 C C . PHE B 1 68 ? -10.828 -8.016 -17.172 1 97.94 68 PHE B C 1
ATOM 1716 O O . PHE B 1 68 ? -11.398 -8.992 -17.672 1 97.94 68 PHE B O 1
ATOM 1723 N N . SER B 1 69 ? -9.672 -7.547 -17.625 1 97.81 69 SER B N 1
ATOM 1724 C CA . SER B 1 69 ? -8.945 -8.258 -18.672 1 97.81 69 SER B CA 1
ATOM 1725 C C . SER B 1 69 ? -8.625 -9.688 -18.234 1 97.81 69 SER B C 1
ATOM 1727 O O . SER B 1 69 ? -8.812 -10.633 -19.016 1 97.81 69 SER B O 1
ATOM 1729 N N . LEU B 1 70 ? -8.219 -9.883 -17.062 1 98 70 LEU B N 1
ATOM 1730 C CA . LEU B 1 70 ? -7.902 -11.211 -16.531 1 98 70 LEU B CA 1
ATOM 1731 C C . LEU B 1 70 ? -9.148 -12.078 -16.469 1 98 70 LEU B C 1
ATOM 1733 O O . LEU B 1 70 ? -9.117 -13.25 -16.859 1 98 70 LEU B O 1
ATOM 1737 N N . ALA B 1 71 ? -10.211 -11.516 -15.945 1 97.19 71 ALA B N 1
ATOM 1738 C CA . ALA B 1 71 ? -11.469 -12.242 -15.844 1 97.19 71 ALA B CA 1
ATOM 1739 C C . ALA B 1 71 ? -11.977 -12.664 -17.219 1 97.19 71 ALA B C 1
ATOM 1741 O O . ALA B 1 71 ? -12.438 -13.797 -17.406 1 97.19 71 ALA B O 1
ATOM 1742 N N . HIS B 1 72 ? -11.812 -11.758 -18.125 1 96.5 72 HIS B N 1
ATOM 1743 C CA . HIS B 1 72 ? -12.289 -12.023 -19.484 1 96.5 72 HIS B CA 1
ATOM 1744 C C . HIS B 1 72 ? -11.492 -13.148 -20.125 1 96.5 72 HIS B C 1
ATOM 1746 O O . HIS B 1 72 ? -12.055 -13.992 -20.844 1 96.5 72 HIS B O 1
ATOM 1752 N N . LEU B 1 73 ? -10.227 -13.18 -19.938 1 95.5 73 LEU B N 1
ATOM 1753 C CA . LEU B 1 73 ? -9.336 -14.164 -20.547 1 95.5 73 LEU B CA 1
ATOM 1754 C C . LEU B 1 73 ? -9.656 -15.57 -20.047 1 95.5 73 LEU B C 1
ATOM 1756 O O . LEU B 1 73 ? -9.422 -16.547 -20.766 1 95.5 73 LEU B O 1
ATOM 1760 N N . ASN B 1 74 ? -10.242 -15.742 -18.891 1 94.88 74 ASN B N 1
ATOM 1761 C CA . ASN B 1 74 ? -10.617 -17.031 -18.344 1 94.88 74 ASN B CA 1
ATOM 1762 C C . ASN B 1 74 ? -11.984 -16.984 -17.656 1 94.88 74 ASN B C 1
ATOM 1764 O O . ASN B 1 74 ? -12.133 -17.422 -16.516 1 94.88 74 ASN B O 1
ATOM 1768 N N . TRP B 1 75 ? -12.898 -16.484 -18.359 1 96.5 75 TRP B N 1
ATOM 1769 C CA . TRP B 1 75 ? -14.203 -16.188 -17.797 1 96.5 75 TRP B CA 1
ATOM 1770 C C . TRP B 1 75 ? -14.898 -17.453 -17.312 1 96.5 75 TRP B C 1
ATOM 1772 O O . TRP B 1 75 ? -15.508 -17.469 -16.234 1 96.5 75 TRP B O 1
ATOM 1782 N N . ASP B 1 76 ? -14.867 -18.547 -18.062 1 96.12 76 ASP B N 1
ATOM 1783 C CA . ASP B 1 76 ? -15.539 -19.797 -17.703 1 96.12 76 ASP B CA 1
ATOM 1784 C C . ASP B 1 76 ? -15.055 -20.312 -16.344 1 96.12 76 ASP B C 1
ATOM 1786 O O . ASP B 1 76 ? -15.852 -20.75 -15.516 1 96.12 76 ASP B O 1
ATOM 1790 N N . PHE B 1 77 ? -13.797 -20.203 -16.172 1 95 77 PHE B N 1
ATOM 1791 C CA . PHE B 1 77 ? -13.234 -20.641 -14.898 1 95 77 PHE B CA 1
ATOM 1792 C C . PHE B 1 77 ? -13.664 -19.703 -13.766 1 95 77 PHE B C 1
ATOM 1794 O O . PHE B 1 77 ? -14.242 -20.156 -12.773 1 95 77 PHE B O 1
ATOM 1801 N N . PHE B 1 78 ? -13.453 -18.453 -13.898 1 96.19 78 PHE B N 1
ATOM 1802 C CA . PHE B 1 78 ? -13.703 -17.5 -12.836 1 96.19 78 PHE B CA 1
ATOM 1803 C C . PHE B 1 78 ? -15.18 -17.422 -12.492 1 96.19 78 PHE B C 1
ATOM 1805 O O . PHE B 1 78 ? -15.555 -17.406 -11.32 1 96.19 78 PHE B O 1
ATOM 1812 N N . SER B 1 79 ? -16 -17.422 -13.492 1 96.31 79 SER B N 1
ATOM 1813 C CA . SER B 1 79 ? -17.438 -17.266 -13.266 1 96.31 79 SER B CA 1
ATOM 1814 C C . SER B 1 79 ? -18.016 -18.453 -12.508 1 96.31 79 SER B C 1
ATOM 1816 O O . SER B 1 79 ? -19.062 -18.344 -11.883 1 96.31 79 SER B O 1
ATOM 1818 N N . SER B 1 80 ? -17.375 -19.562 -12.578 1 96.5 80 SER B N 1
ATOM 1819 C CA . SER B 1 80 ? -17.891 -20.766 -11.93 1 96.5 80 SER B CA 1
ATOM 1820 C C . SER B 1 80 ? -17.391 -20.875 -10.492 1 96.5 80 SER B C 1
ATOM 1822 O O . SER B 1 80 ? -17.812 -21.766 -9.75 1 96.5 80 SER B O 1
ATOM 1824 N N . GLN B 1 81 ? -16.5 -19.969 -10.102 1 96.81 81 GLN B N 1
ATOM 1825 C CA . GLN B 1 81 ? -15.875 -20.047 -8.781 1 96.81 81 GLN B CA 1
ATOM 1826 C C . GLN B 1 81 ? -16.562 -19.125 -7.789 1 96.81 81 GLN B C 1
ATOM 1828 O O . GLN B 1 81 ? -16.578 -17.906 -7.973 1 96.81 81 GLN B O 1
ATOM 1833 N N . PRO B 1 82 ? -17.094 -19.625 -6.688 1 97.44 82 PRO B N 1
ATOM 1834 C CA . PRO B 1 82 ? -17.719 -18.766 -5.691 1 97.44 82 PRO B CA 1
ATOM 1835 C C . PRO B 1 82 ? -16.766 -17.734 -5.109 1 97.44 82 PRO B C 1
ATOM 1837 O O . PRO B 1 82 ? -17.156 -16.594 -4.836 1 97.44 82 PRO B O 1
ATOM 1840 N N . TRP B 1 83 ? -15.477 -18.141 -4.828 1 97.94 83 TRP B N 1
ATOM 1841 C CA . TRP B 1 83 ? -14.5 -17.219 -4.258 1 97.94 83 TRP B CA 1
ATOM 1842 C C . TRP B 1 83 ? -14.336 -15.992 -5.145 1 97.94 83 TRP B C 1
ATOM 1844 O O . TRP B 1 83 ? -14.023 -14.906 -4.656 1 97.94 83 TRP B O 1
ATOM 1854 N N . PHE B 1 84 ? -14.461 -16.172 -6.441 1 98.38 84 PHE B N 1
ATOM 1855 C CA . PHE B 1 84 ? -14.32 -15.07 -7.387 1 98.38 84 PHE B CA 1
ATOM 1856 C C . PHE B 1 84 ? -15.391 -14.008 -7.141 1 98.38 84 PHE B C 1
ATOM 1858 O O . PHE B 1 84 ? -15.086 -12.812 -7.109 1 98.38 84 PHE B O 1
ATOM 1865 N N . TRP B 1 85 ? -16.562 -14.352 -6.879 1 98.38 85 TRP B N 1
ATOM 1866 C CA . TRP B 1 85 ? -17.672 -13.414 -6.684 1 98.38 85 TRP B CA 1
ATOM 1867 C C . TRP B 1 85 ? -17.562 -12.727 -5.324 1 98.38 85 TRP B C 1
ATOM 1869 O O . TRP B 1 85 ? -17.922 -11.562 -5.184 1 98.38 85 TRP B O 1
ATOM 1879 N N . VAL B 1 86 ? -17.141 -13.445 -4.344 1 98.56 86 VAL B N 1
ATOM 1880 C CA . VAL B 1 86 ? -16.891 -12.812 -3.055 1 98.56 86 VAL B CA 1
ATOM 1881 C C . VAL B 1 86 ? -15.82 -11.734 -3.217 1 98.56 86 VAL B C 1
ATOM 1883 O O . VAL B 1 86 ? -15.953 -10.633 -2.676 1 98.56 86 VAL B O 1
ATOM 1886 N N . LYS B 1 87 ? -14.805 -12.102 -3.975 1 98.69 87 LYS B N 1
ATOM 1887 C CA . LYS B 1 87 ? -13.766 -11.109 -4.246 1 98.69 87 LYS B CA 1
ATOM 1888 C C . LYS B 1 87 ? -14.344 -9.891 -4.957 1 98.69 87 LYS B C 1
ATOM 1890 O O . LYS B 1 87 ? -14.023 -8.75 -4.609 1 98.69 87 LYS B O 1
ATOM 1895 N N . ILE B 1 88 ? -15.133 -10.078 -5.895 1 98.69 88 ILE B N 1
ATOM 1896 C CA . ILE B 1 88 ? -15.711 -8.977 -6.668 1 98.69 88 ILE B CA 1
ATOM 1897 C C . ILE B 1 88 ? -16.547 -8.086 -5.75 1 98.69 88 ILE B C 1
ATOM 1899 O O . ILE B 1 88 ? -16.484 -6.859 -5.844 1 98.69 88 ILE B O 1
ATOM 1903 N N . VAL B 1 89 ? -17.297 -8.648 -4.898 1 98.81 89 VAL B N 1
ATOM 1904 C CA . VAL B 1 89 ? -18.078 -7.871 -3.941 1 98.81 89 VAL B CA 1
ATOM 1905 C C . VAL B 1 89 ? -17.156 -7.039 -3.068 1 98.81 89 VAL B C 1
ATOM 1907 O O . VAL B 1 89 ? -17.391 -5.852 -2.84 1 98.81 89 VAL B O 1
ATOM 1910 N N . ALA B 1 90 ? -16.094 -7.641 -2.572 1 98.81 90 ALA B N 1
ATOM 1911 C CA . ALA B 1 90 ? -15.125 -6.918 -1.748 1 98.81 90 ALA B CA 1
ATOM 1912 C C . ALA B 1 90 ? -14.508 -5.75 -2.516 1 98.81 90 ALA B C 1
ATOM 1914 O O . ALA B 1 90 ? -14.352 -4.656 -1.97 1 98.81 90 ALA B O 1
ATOM 1915 N N . VAL B 1 91 ? -14.18 -5.98 -3.789 1 98.81 91 VAL B N 1
ATOM 1916 C CA . VAL B 1 91 ? -13.547 -4.953 -4.609 1 98.81 91 VAL B CA 1
ATOM 1917 C C . VAL B 1 91 ? -14.539 -3.83 -4.891 1 98.81 91 VAL B C 1
ATOM 1919 O O . VAL B 1 91 ? -14.156 -2.656 -4.93 1 98.81 91 VAL B O 1
ATOM 1922 N N . ILE B 1 92 ? -15.797 -4.133 -5.074 1 98.81 92 ILE B N 1
ATOM 1923 C CA . ILE B 1 92 ? -16.828 -3.115 -5.281 1 98.81 92 ILE B CA 1
ATOM 1924 C C . ILE B 1 92 ? -16.969 -2.27 -4.016 1 98.81 92 ILE B C 1
ATOM 1926 O O . ILE B 1 92 ? -17.031 -1.041 -4.09 1 98.81 92 ILE B O 1
ATOM 1930 N N . LEU B 1 93 ? -17.016 -2.922 -2.887 1 98.81 93 LEU B N 1
ATOM 1931 C CA . LEU B 1 93 ? -17.109 -2.199 -1.622 1 98.81 93 LEU B CA 1
ATOM 1932 C C . LEU B 1 93 ? -15.867 -1.343 -1.396 1 98.81 93 LEU B C 1
ATOM 1934 O O . LEU B 1 93 ? -15.969 -0.216 -0.905 1 98.81 93 LEU B O 1
ATOM 1938 N N . LEU B 1 94 ? -14.75 -1.859 -1.732 1 98.81 94 LEU B N 1
ATOM 1939 C CA . LEU B 1 94 ? -13.508 -1.104 -1.626 1 98.81 94 LEU B CA 1
ATOM 1940 C C . LEU B 1 94 ? -13.523 0.113 -2.545 1 98.81 94 LEU B C 1
ATOM 1942 O O . LEU B 1 94 ? -13.094 1.198 -2.154 1 98.81 94 LEU B O 1
ATOM 1946 N N . SER B 1 95 ? -14.008 -0.048 -3.773 1 98.81 95 SER B N 1
ATOM 1947 C CA . SER B 1 95 ? -14.172 1.069 -4.695 1 98.81 95 SER B CA 1
ATOM 1948 C C . SER B 1 95 ? -15.141 2.109 -4.141 1 98.81 95 SER B C 1
ATOM 1950 O O . SER B 1 95 ? -14.914 3.314 -4.289 1 98.81 95 SER B O 1
ATOM 1952 N N . GLY B 1 96 ? -16.188 1.619 -3.521 1 98.56 96 GLY B N 1
ATOM 1953 C CA . GLY B 1 96 ? -17.094 2.527 -2.857 1 98.56 96 GLY B CA 1
ATOM 1954 C C . GLY B 1 96 ? -16.453 3.316 -1.733 1 98.56 96 GLY B C 1
ATOM 1955 O O . GLY B 1 96 ? -16.734 4.504 -1.564 1 98.56 96 GLY B O 1
ATOM 1956 N N . SER B 1 97 ? -15.633 2.629 -0.995 1 98.38 97 SER B N 1
ATOM 1957 C CA . SER B 1 97 ? -14.906 3.312 0.072 1 98.38 97 SER B CA 1
ATOM 1958 C C . SER B 1 97 ? -13.992 4.398 -0.486 1 98.38 97 SER B C 1
ATOM 1960 O O . SER B 1 97 ? -13.82 5.449 0.135 1 98.38 97 SER B O 1
ATOM 1962 N N . HIS B 1 98 ? -13.352 4.148 -1.61 1 98.5 98 HIS B N 1
ATOM 1963 C CA . HIS B 1 98 ? -12.562 5.148 -2.322 1 98.5 98 HIS B CA 1
ATOM 1964 C C . HIS B 1 98 ? -13.359 6.426 -2.551 1 98.5 98 HIS B C 1
ATOM 1966 O O . HIS B 1 98 ? -12.914 7.516 -2.188 1 98.5 98 HIS B O 1
ATOM 1972 N N . GLY B 1 99 ? -14.547 6.324 -3.094 1 98.44 99 GLY B N 1
ATOM 1973 C CA . GLY B 1 99 ? -15.406 7.48 -3.309 1 98.44 99 GLY B CA 1
ATOM 1974 C C . GLY B 1 99 ? -15.891 8.109 -2.016 1 98.44 99 GLY B C 1
ATOM 1975 O O . GLY B 1 99 ? -15.977 9.336 -1.916 1 98.44 99 GLY B O 1
ATOM 1976 N N . TYR B 1 100 ? -16.156 7.273 -1.078 1 98.44 100 TYR B N 1
ATOM 1977 C CA . TYR B 1 100 ? -16.641 7.738 0.213 1 98.44 100 TYR B CA 1
ATOM 1978 C C . TYR B 1 100 ? -15.625 8.648 0.889 1 98.44 100 TYR B C 1
ATOM 1980 O O . TYR B 1 100 ? -15.969 9.75 1.338 1 98.44 100 TYR B O 1
ATOM 1988 N N . PHE B 1 101 ? -14.383 8.305 0.949 1 98.31 101 PHE B N 1
ATOM 1989 C CA . PHE B 1 101 ? -13.352 9.078 1.635 1 98.31 101 PHE B CA 1
ATOM 1990 C C . PHE B 1 101 ? -13.047 10.367 0.875 1 98.31 101 PHE B C 1
ATOM 1992 O O . PHE B 1 101 ? -12.758 11.398 1.482 1 98.31 101 PHE B O 1
ATOM 1999 N N . ILE B 1 102 ? -13.078 10.266 -0.489 1 98.19 102 ILE B N 1
ATOM 2000 C CA . ILE B 1 102 ? -12.922 11.477 -1.279 1 98.19 102 ILE B CA 1
ATOM 2001 C C . ILE B 1 102 ? -14.047 12.461 -0.955 1 98.19 102 ILE B C 1
ATOM 2003 O O . ILE B 1 102 ? -13.805 13.664 -0.812 1 98.19 102 ILE B O 1
ATOM 2007 N N . GLY B 1 103 ? -15.203 11.914 -0.813 1 98.12 103 GLY B N 1
ATOM 2008 C CA . GLY B 1 103 ? -16.328 12.75 -0.438 1 98.12 103 GLY B CA 1
ATOM 2009 C C . GLY B 1 103 ? -16.188 13.375 0.935 1 98.12 103 GLY B C 1
ATOM 2010 O O . GLY B 1 103 ? -16.578 14.523 1.144 1 98.12 103 GLY B O 1
ATOM 2011 N N . LEU B 1 104 ? -15.703 12.672 1.886 1 98.12 104 LEU B N 1
ATOM 2012 C CA . LEU B 1 104 ? -15.477 13.203 3.225 1 98.12 104 LEU B CA 1
ATOM 2013 C C . LEU B 1 104 ? -14.5 14.383 3.186 1 98.12 104 LEU B C 1
ATOM 2015 O O . LEU B 1 104 ? -14.672 15.359 3.914 1 98.12 104 LEU B O 1
ATOM 2019 N N . HIS B 1 105 ? -13.445 14.258 2.361 1 98.25 105 HIS B N 1
ATOM 2020 C CA . HIS B 1 105 ? -12.5 15.359 2.219 1 98.25 105 HIS B CA 1
ATOM 2021 C C . HIS B 1 105 ? -13.18 16.609 1.675 1 98.25 105 HIS B C 1
ATOM 2023 O O . HIS B 1 105 ? -12.93 17.719 2.16 1 98.25 105 HIS B O 1
ATOM 2029 N N . LYS B 1 106 ? -14.016 16.422 0.687 1 98.12 106 LYS B N 1
ATOM 2030 C CA . LYS B 1 106 ? -14.734 17.562 0.112 1 98.12 106 LYS B CA 1
ATOM 2031 C C . LYS B 1 106 ? -15.625 18.234 1.152 1 98.12 106 LYS B C 1
ATOM 2033 O O . LYS B 1 106 ? -15.688 19.453 1.226 1 98.12 106 LYS B O 1
ATOM 2038 N N . LYS B 1 107 ? -16.312 17.438 1.913 1 97.94 107 LYS B N 1
ATOM 2039 C CA . LYS B 1 107 ? -17.156 17.984 2.977 1 97.94 107 LYS B CA 1
ATOM 2040 C C . LYS B 1 107 ? -16.328 18.734 4.016 1 97.94 107 LYS B C 1
ATOM 2042 O O . LYS B 1 107 ? -16.75 19.766 4.527 1 97.94 107 LYS B O 1
ATOM 2047 N N . GLU B 1 108 ? -15.18 18.172 4.328 1 97.44 108 GLU B N 1
ATOM 2048 C CA . GLU B 1 108 ? -14.297 18.828 5.297 1 97.44 108 GLU B CA 1
ATOM 2049 C C . GLU B 1 108 ? -13.797 20.172 4.77 1 97.44 108 GLU B C 1
ATOM 2051 O O . GLU B 1 108 ? -13.734 21.141 5.512 1 97.44 108 GLU B O 1
ATOM 2056 N N . MET B 1 109 ? -13.445 20.234 3.514 1 97.12 109 MET B N 1
ATOM 2057 C CA . MET B 1 109 ? -12.992 21.469 2.891 1 97.12 109 MET B CA 1
ATOM 2058 C C . MET B 1 109 ? -14.102 22.516 2.885 1 97.12 109 MET B C 1
ATOM 2060 O O . MET B 1 109 ? -13.836 23.719 3.006 1 97.12 109 MET B O 1
ATOM 2064 N N . ALA B 1 110 ? -15.281 22.078 2.865 1 96.56 110 ALA B N 1
ATOM 2065 C CA . ALA B 1 110 ? -16.438 22.969 2.836 1 96.56 110 ALA B CA 1
ATOM 2066 C C . ALA B 1 110 ? -16.859 23.359 4.25 1 96.56 110 ALA B C 1
ATOM 2068 O O . ALA B 1 110 ? -17.75 24.203 4.426 1 96.56 110 ALA B O 1
ATOM 2069 N N . GLY B 1 111 ? -16.344 22.75 5.207 1 94.31 111 GLY B N 1
ATOM 2070 C CA . GLY B 1 111 ? -16.688 23.031 6.59 1 94.31 111 GLY B CA 1
ATOM 2071 C C . GLY B 1 111 ? -18.016 22.406 7.008 1 94.31 111 GLY B C 1
ATOM 2072 O O . GLY B 1 111 ? -18.656 22.891 7.949 1 94.31 111 GLY B O 1
ATOM 2073 N N . THR B 1 112 ? -18.406 21.312 6.367 1 95.19 112 THR B N 1
ATOM 2074 C CA . THR B 1 112 ? -19.719 20.766 6.621 1 95.19 112 THR B CA 1
ATOM 2075 C C . THR B 1 112 ? -19.625 19.359 7.199 1 95.19 112 THR B C 1
ATOM 2077 O O . THR B 1 112 ? -20.641 18.703 7.465 1 95.19 112 THR B O 1
ATOM 2080 N N . LEU B 1 113 ? -18.406 18.906 7.398 1 95 113 LEU B N 1
ATOM 2081 C CA . LEU B 1 113 ? -18.234 17.562 7.93 1 95 113 LEU B CA 1
ATOM 2082 C C . LEU B 1 113 ? -18.531 17.516 9.422 1 95 113 LEU B C 1
ATOM 2084 O O . LEU B 1 113 ? -17.922 18.25 10.195 1 95 113 LEU B O 1
ATOM 2088 N N . SER B 1 114 ? -19.484 16.625 9.828 1 93.5 114 SER B N 1
ATOM 2089 C CA . SER B 1 114 ? -19.875 16.516 11.234 1 93.5 114 SER B CA 1
ATOM 2090 C C . SER B 1 114 ? -19.234 15.289 11.883 1 93.5 114 SER B C 1
ATOM 2092 O O . SER B 1 114 ? -19.266 15.148 13.109 1 93.5 114 SER B O 1
ATOM 2094 N N . MET B 1 115 ? -18.547 14.516 11.195 1 93.81 115 MET B N 1
ATOM 2095 C CA . MET B 1 115 ? -17.953 13.281 11.688 1 93.81 115 MET B CA 1
ATOM 2096 C C . MET B 1 115 ? -16.734 13.57 12.57 1 93.81 115 MET B C 1
ATOM 2098 O O . MET B 1 115 ? -15.945 14.453 12.258 1 93.81 115 MET B O 1
ATOM 2102 N N . SER B 1 116 ? -16.625 12.773 13.656 1 95.81 116 SER B N 1
ATOM 2103 C CA . SER B 1 116 ? -15.492 12.938 14.562 1 95.81 116 SER B CA 1
ATOM 2104 C C . SER B 1 116 ? -14.25 12.25 14.016 1 95.81 116 SER B C 1
ATOM 2106 O O . SER B 1 116 ? -14.344 11.336 13.195 1 95.81 116 SER B O 1
ATOM 2108 N N . SER B 1 117 ? -13.094 12.68 14.5 1 95 117 SER B N 1
ATOM 2109 C CA . SER B 1 117 ? -11.844 12.047 14.102 1 95 117 SER B CA 1
ATOM 2110 C C . SER B 1 117 ? -11.766 10.609 14.602 1 95 117 SER B C 1
ATOM 2112 O O . SER B 1 117 ? -11.172 9.75 13.945 1 95 117 SER B O 1
ATOM 2114 N N . LYS B 1 118 ? -12.375 10.312 15.711 1 95.69 118 LYS B N 1
ATOM 2115 C CA . LYS B 1 118 ? -12.398 8.961 16.25 1 95.69 118 LYS B CA 1
ATOM 2116 C C . LYS B 1 118 ? -13.141 8.008 15.312 1 95.69 118 LYS B C 1
ATOM 2118 O O . LYS B 1 118 ? -12.656 6.91 15.023 1 95.69 118 LYS B O 1
ATOM 2123 N N . LYS B 1 119 ? -14.273 8.438 14.891 1 96.25 119 LYS B N 1
ATOM 2124 C CA . LYS B 1 119 ? -15.047 7.629 13.953 1 96.25 119 LYS B CA 1
ATOM 2125 C C . LYS B 1 119 ? -14.289 7.434 12.641 1 96.25 119 LYS B C 1
ATOM 2127 O O . LYS B 1 119 ? -14.305 6.34 12.07 1 96.25 119 LYS B O 1
ATOM 2132 N N . LEU B 1 120 ? -13.656 8.43 12.18 1 96.31 120 LEU B N 1
ATOM 2133 C CA . LEU B 1 120 ? -12.883 8.336 10.945 1 96.31 120 LEU B CA 1
ATOM 2134 C C . LEU B 1 120 ? -11.727 7.359 11.102 1 96.31 120 LEU B C 1
ATOM 2136 O O . LEU B 1 120 ? -11.422 6.598 10.18 1 96.31 120 LEU B O 1
ATOM 2140 N N . ARG B 1 121 ? -11.047 7.309 12.219 1 95 121 ARG B N 1
ATOM 2141 C CA . ARG B 1 121 ? -9.961 6.375 12.477 1 95 121 ARG B CA 1
ATOM 2142 C C . ARG B 1 121 ? -10.453 4.934 12.422 1 95 121 ARG B C 1
ATOM 2144 O O . ARG B 1 121 ? -9.734 4.039 11.969 1 95 121 ARG B O 1
ATOM 2151 N N . LEU B 1 122 ? -11.633 4.73 12.938 1 94.19 122 LEU B N 1
ATOM 2152 C CA . LEU B 1 122 ? -12.227 3.4 12.852 1 94.19 122 LEU B CA 1
ATOM 2153 C C . LEU B 1 122 ? -12.5 3.016 11.406 1 94.19 122 LEU B C 1
ATOM 2155 O O . LEU B 1 122 ? -12.25 1.876 11 1 94.19 122 LEU B O 1
ATOM 2159 N N . LEU B 1 123 ? -12.961 3.924 10.617 1 94.62 123 LEU B N 1
ATOM 2160 C CA . LEU B 1 123 ? -13.273 3.684 9.211 1 94.62 123 LEU B CA 1
ATOM 2161 C C . LEU B 1 123 ? -12 3.459 8.406 1 94.62 123 LEU B C 1
ATOM 2163 O O . LEU B 1 123 ? -12.039 2.832 7.34 1 94.62 123 LEU B O 1
ATOM 2167 N N . ASN B 1 124 ? -10.914 3.91 8.938 1 93.19 124 ASN B N 1
ATOM 2168 C CA . ASN B 1 124 ? -9.617 3.779 8.273 1 93.19 124 ASN B CA 1
ATOM 2169 C C . ASN B 1 124 ? -9.227 2.316 8.102 1 93.19 124 ASN B C 1
ATOM 2171 O O . ASN B 1 124 ? -8.43 1.985 7.223 1 93.19 124 ASN B O 1
A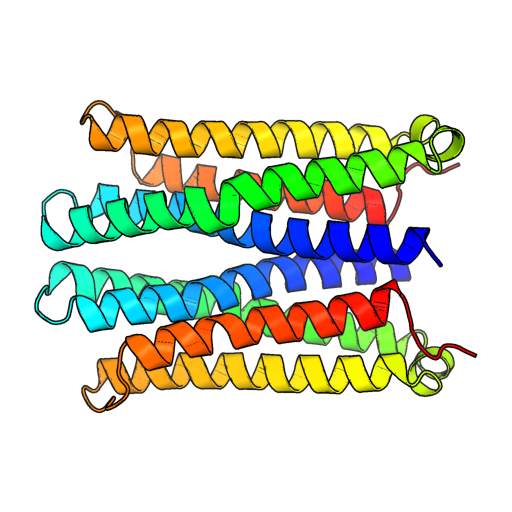TOM 2175 N N . GLU B 1 125 ? -9.797 1.394 8.812 1 95.62 125 GLU B N 1
ATOM 2176 C CA . GLU B 1 125 ? -9.445 -0.023 8.773 1 95.62 125 GLU B CA 1
ATOM 2177 C C . GLU B 1 125 ? -10.242 -0.765 7.711 1 95.62 125 GLU B C 1
ATOM 2179 O O . GLU B 1 125 ? -9.906 -1.891 7.34 1 95.62 125 GLU B O 1
ATOM 2184 N N . VAL B 1 126 ? -11.289 -0.155 7.242 1 97.06 126 VAL B N 1
ATOM 2185 C CA . VAL B 1 126 ? -12.242 -0.816 6.352 1 97.06 126 VAL B CA 1
ATOM 2186 C C . VAL B 1 126 ? -11.555 -1.189 5.043 1 97.06 126 VAL B C 1
ATOM 2188 O O . VAL B 1 126 ? -11.641 -2.334 4.594 1 97.06 126 VAL B O 1
ATOM 2191 N N . PRO B 1 127 ? -10.805 -0.232 4.457 1 98.12 127 PRO B N 1
ATOM 2192 C CA . PRO B 1 127 ? -10.18 -0.598 3.186 1 98.12 127 PRO B CA 1
ATOM 2193 C C . PRO B 1 127 ? -9.25 -1.805 3.311 1 98.12 127 PRO B C 1
ATOM 2195 O O . PRO B 1 127 ? -9.305 -2.717 2.482 1 98.12 127 PRO B O 1
ATOM 2198 N N . PHE B 1 128 ? -8.469 -1.851 4.32 1 98.31 128 PHE B N 1
ATOM 2199 C CA . PHE B 1 128 ? -7.516 -2.943 4.445 1 98.31 128 PHE B CA 1
ATOM 2200 C C . PHE B 1 128 ? -8.227 -4.258 4.734 1 98.31 128 PHE B C 1
ATOM 2202 O O . PHE B 1 128 ? -7.816 -5.316 4.254 1 98.31 128 PHE B O 1
ATOM 2209 N N . MET B 1 129 ? -9.273 -4.234 5.516 1 98.69 129 MET B N 1
ATOM 2210 C CA . MET B 1 129 ? -10.055 -5.438 5.785 1 98.69 129 MET B CA 1
ATOM 2211 C C . MET B 1 129 ? -10.633 -6.008 4.492 1 98.69 129 MET B C 1
ATOM 2213 O O . MET B 1 129 ? -10.609 -7.223 4.277 1 98.69 129 MET B O 1
ATOM 2217 N N . LEU B 1 130 ? -11.156 -5.18 3.691 1 98.81 130 LEU B N 1
ATOM 2218 C CA . LEU B 1 130 ? -11.703 -5.613 2.412 1 98.81 130 LEU B CA 1
ATOM 2219 C C . LEU B 1 130 ? -10.609 -6.18 1.514 1 98.81 130 LEU B C 1
ATOM 2221 O O . LEU B 1 130 ? -10.836 -7.164 0.803 1 98.81 130 LEU B O 1
ATOM 2225 N N . ALA B 1 131 ? -9.438 -5.547 1.541 1 98.75 131 ALA B N 1
ATOM 2226 C CA . ALA B 1 131 ? -8.305 -6.059 0.774 1 98.75 131 ALA B CA 1
ATOM 2227 C C . ALA B 1 131 ? -7.902 -7.453 1.256 1 98.75 131 ALA B C 1
ATOM 2229 O O . ALA B 1 131 ? -7.578 -8.32 0.448 1 98.75 131 ALA B O 1
ATOM 2230 N N . ILE B 1 132 ? -7.895 -7.621 2.566 1 98.88 132 ILE B N 1
ATOM 2231 C CA . ILE B 1 132 ? -7.559 -8.922 3.143 1 98.88 132 ILE B CA 1
ATOM 2232 C C . ILE B 1 132 ? -8.516 -9.984 2.607 1 98.88 132 ILE B C 1
ATOM 2234 O O . ILE B 1 132 ? -8.086 -11.055 2.184 1 98.88 132 ILE B O 1
ATOM 2238 N N . ILE B 1 133 ? -9.805 -9.734 2.615 1 98.88 133 ILE B N 1
ATOM 2239 C CA . ILE B 1 133 ? -10.805 -10.656 2.104 1 98.88 133 ILE B CA 1
ATOM 2240 C C . ILE B 1 133 ? -10.516 -10.977 0.637 1 98.88 133 ILE B C 1
ATOM 2242 O O . ILE B 1 133 ? -10.477 -12.141 0.243 1 98.88 133 ILE B O 1
ATOM 2246 N N . ALA B 1 134 ? -10.273 -9.969 -0.169 1 98.88 134 ALA B N 1
ATOM 2247 C CA . ALA B 1 134 ? -10.016 -10.156 -1.595 1 98.88 134 ALA B CA 1
ATOM 2248 C C . ALA B 1 134 ? -8.773 -11.008 -1.817 1 98.88 134 ALA B C 1
ATOM 2250 O O . ALA B 1 134 ? -8.773 -11.914 -2.654 1 98.88 134 ALA B O 1
ATOM 2251 N N . ILE B 1 135 ? -7.715 -10.734 -1.061 1 98.88 135 ILE B N 1
ATOM 2252 C CA . ILE B 1 135 ? -6.449 -11.445 -1.217 1 98.88 135 ILE B CA 1
ATOM 2253 C C . ILE B 1 135 ? -6.625 -12.914 -0.835 1 98.88 135 ILE B C 1
ATOM 2255 O O . ILE B 1 135 ? -6.164 -13.805 -1.548 1 98.88 135 ILE B O 1
ATOM 2259 N N . ILE B 1 136 ? -7.305 -13.172 0.228 1 98.69 136 ILE B N 1
ATOM 2260 C CA . ILE B 1 136 ? -7.543 -14.555 0.648 1 98.69 136 ILE B CA 1
ATOM 2261 C C . ILE B 1 136 ? -8.344 -15.289 -0.422 1 98.69 136 ILE B C 1
ATOM 2263 O O . ILE B 1 136 ? -8.031 -16.438 -0.763 1 98.69 136 ILE B O 1
ATOM 2267 N N . MET B 1 137 ? -9.375 -14.695 -0.94 1 98.56 137 MET B N 1
ATOM 2268 C CA . MET B 1 137 ? -10.211 -15.328 -1.95 1 98.56 137 MET B CA 1
ATOM 2269 C C . MET B 1 137 ? -9.391 -15.734 -3.168 1 98.56 137 MET B C 1
ATOM 2271 O O . MET B 1 137 ? -9.523 -16.859 -3.67 1 98.56 137 MET B O 1
ATOM 2275 N N . VAL B 1 138 ? -8.477 -14.828 -3.607 1 97.69 138 VAL B N 1
ATOM 2276 C CA . VAL B 1 138 ? -7.828 -15.078 -4.891 1 97.69 138 VAL B CA 1
ATOM 2277 C C . VAL B 1 138 ? -6.605 -15.969 -4.691 1 97.69 138 VAL B C 1
ATOM 2279 O O . VAL B 1 138 ? -6.172 -16.656 -5.617 1 97.69 138 VAL B O 1
ATOM 2282 N N . VAL B 1 139 ? -6.082 -16.031 -3.504 1 97.81 139 VAL B N 1
ATOM 2283 C CA . VAL B 1 139 ? -4.855 -16.797 -3.266 1 97.81 139 VAL B CA 1
ATOM 2284 C C . VAL B 1 139 ? -5.203 -18.203 -2.775 1 97.81 139 VAL B C 1
ATOM 2286 O O . VAL B 1 139 ? -4.68 -19.188 -3.293 1 97.81 139 VAL B O 1
ATOM 2289 N N . VAL B 1 140 ? -6.102 -18.266 -1.832 1 97.56 140 VAL B N 1
ATOM 2290 C CA . VAL B 1 140 ? -6.445 -19.547 -1.223 1 97.56 140 VAL B CA 1
ATOM 2291 C C . VAL B 1 140 ? -7.523 -20.25 -2.051 1 97.56 140 VAL B C 1
ATOM 2293 O O . VAL B 1 140 ? -7.59 -21.469 -2.092 1 97.56 140 VAL B O 1
ATOM 2296 N N . GLU B 1 141 ? -8.398 -19.391 -2.729 1 97.38 141 GLU B N 1
ATOM 2297 C CA . GLU B 1 141 ? -9.5 -19.891 -3.541 1 97.38 141 GLU B CA 1
ATOM 2298 C C . GLU B 1 141 ? -10.352 -20.875 -2.758 1 97.38 141 GLU B C 1
ATOM 2300 O O . GLU B 1 141 ? -10.586 -22 -3.217 1 97.38 141 GLU B O 1
ATOM 2305 N N . PRO B 1 142 ? -10.836 -20.234 -1.729 1 94.19 142 PRO B N 1
ATOM 2306 C CA . PRO B 1 142 ? -11.656 -21.172 -0.954 1 94.19 142 PRO B CA 1
ATOM 2307 C C . PRO B 1 142 ? -12.93 -21.594 -1.69 1 94.19 142 PRO B C 1
ATOM 2309 O O . PRO B 1 142 ? -13.406 -20.859 -2.57 1 94.19 142 PRO B O 1
ATOM 2312 N N . PHE B 1 143 ? -13.461 -22.734 -1.413 1 88.94 143 PHE B N 1
ATOM 2313 C CA . PHE B 1 143 ? -14.719 -23.234 -1.953 1 88.94 143 PHE B CA 1
ATOM 2314 C C . PHE B 1 143 ? -14.539 -23.703 -3.395 1 88.94 143 PHE B C 1
ATOM 2316 O O . PHE B 1 143 ? -15.516 -23.828 -4.137 1 88.94 143 PHE B O 1
ATOM 2323 N N . SER B 1 144 ? -13.172 -23.656 -3.914 1 78.94 144 SER B N 1
ATOM 2324 C CA . SER B 1 144 ? -12.938 -24.141 -5.273 1 78.94 144 SER B CA 1
ATOM 2325 C C . SER B 1 144 ? -13.18 -25.641 -5.383 1 78.94 144 SER B C 1
ATOM 2327 O O . SER B 1 144 ? -12.906 -26.391 -4.445 1 78.94 144 SER B O 1
ATOM 2329 N N . ASN B 1 145 ? -14.016 -26.125 -6.258 1 60.25 145 ASN B N 1
ATOM 2330 C CA . ASN B 1 145 ? -14.336 -27.5 -6.578 1 60.25 145 ASN B CA 1
ATOM 2331 C C . ASN B 1 145 ? -13.172 -28.203 -7.266 1 60.25 145 ASN B C 1
ATOM 2333 O O . ASN B 1 145 ? -12.398 -27.578 -7.984 1 60.25 145 ASN B O 1
#

Nearest PDB structures (foldseek):
  8w6e-assembly1_A  TM=4.290E-01  e=2.019E+00  artificial sequences
  8w6e-assembly1_A  TM=4.291E-01  e=2.019E+00  artificial sequences

Secondary structure (DSSP, 8-state):
-HHHHHHHHHHHHHHHHHHHHHHHHHHHHHHHHTTT-HHHHHHHHHHHHHHIIIIIHHHHHHHHHHHHHHHHHTHHHHHT-HHHHHHHHHHHHHHHHHHHHHHHHHHHHTT-----HHHHHHHTTHHHHHHHHHHHHHHH-TT--/-HHHHHHHHHHHHHHHHHHHHHHHHHHHHHHHHTTT-HHHHHHHHHHHHHHIIIIIHHHHHHHHHHHHHHHHHTHHHHHT-HHHHHHHHHHHHHHHHHHHHHHHHHHHHTT-----HHHHHHHTTHHHHHHHHHHHHHHH-TT--

pLDDT: mean 96.91, std 4.49, range [59.75, 98.94]